Protein AF-A6DSD5-F1 (afdb_monomer)

Nearest PDB structures (foldseek):
  7qvb-assembly1_A  TM=4.140E-01  e=4.196E-05  Deinococcus radiodurans R1 = ATCC 13939 = DSM 20539
  7z8j-assembly1_m  TM=3.990E-01  e=4.040E+00  Homo sapiens
  7z8t-assembly1_D  TM=1.643E-01  e=3.383E+00  Homo sapiens

Organism: NCBI:txid313628

InterPro domains:
  IPR017880 KilA, N-terminal [PS51301] (7-113)
  IPR018004 KilA/APSES-type HTH, DNA-binding [PF04383] (11-107)
  IPR018004 KilA/APSES-type HTH, DNA-binding [SM01252] (16-116)

Solvent-accessible surface area (backbone atoms only — not comparable to full-atom values): 12024 Å² total; per-residue (Å²): 125,78,46,96,56,66,46,72,46,80,39,79,54,97,92,38,80,41,67,31,47,26,39,36,78,58,24,32,27,51,51,45,61,33,70,79,36,92,94,52,49,70,74,62,53,65,66,38,67,68,51,47,52,52,50,50,56,51,42,55,52,42,54,71,69,78,46,86,78,69,64,50,66,46,76,40,85,62,95,70,87,49,38,42,27,19,32,55,72,58,39,50,50,53,29,41,74,73,34,62,69,57,25,52,50,54,52,50,58,50,49,54,52,51,52,52,51,50,49,32,54,50,27,51,51,48,26,54,50,22,52,50,51,31,48,52,35,46,54,75,75,30,98,78,73,52,77,63,60,59,52,50,53,54,43,50,55,35,30,68,76,69,70,46,77,62,90,68,53,77,80,75,50,53,48,68,55,28,44,50,50,22,52,51,29,47,51,50,24,52,41,46,73,73,66,51,50,71,69,58,47,52,52,54,55,52,51,52,55,54,55,64,75,76,111

Radius of gyration: 24.09 Å; Cα contacts (8 Å, |Δi|>4): 236; chains: 1; bounding box: 52×35×64 Å

Sequence (215 aa):
MKLKKTFELNIQHNEIHHQIRVDEKGRFCLTDMARYFPRKSLKQWLKNQSTKELLTITEDFLNGVDLPHLKVLSTKKGRHNSGTYAHEIIAMDFAMWLDPRFKLKVILSYTEGKDALKGWNIDRQLSARANKVQCEAIEEVKESPKPYHYSNEAKMINKIVFGYHEKNIRDQATSEQLEEVYKLMNFNACLMKQGLSYQKRKETLNDIVRADSCA

Mean predicted aligned error: 9.54 Å

pLDDT: mean 86.5, std 12.05, range [33.69, 97.69]

Secondary structure (DSSP, 8-state):
---SS-EEEEEEETTEEEEEEE-TTS-EEHHHHHTT-TT--HHHHTTSHHHHHHHHHHHHHHHHTT-TT--SEEEEPSSSS-EEEE-HHHHHHHHHHH-HHHHHHHHHHHHHHHHHHHHHHHHHHHHHHHHHHHHHHHHHH-SS--HHHHHHHHHHHHHHHHSS--TTGGGS--HHHHHHHHHHHHHHHHHHHTT--HHHHHHHHHHHHHHHTT-

Structure (mmCIF, N/CA/C/O backbone):
data_AF-A6DSD5-F1
#
_entry.id   AF-A6DSD5-F1
#
loop_
_atom_site.group_PDB
_atom_site.id
_atom_site.type_symbol
_atom_site.label_atom_id
_atom_site.label_alt_id
_atom_site.label_comp_id
_atom_site.label_asym_id
_atom_site.label_entity_id
_atom_site.label_seq_id
_atom_site.pdbx_PDB_ins_code
_atom_site.Cartn_x
_atom_site.Cartn_y
_atom_site.Cartn_z
_atom_site.occupancy
_atom_site.B_iso_or_equiv
_atom_site.auth_seq_id
_atom_site.auth_comp_id
_atom_site.auth_asym_id
_atom_site.auth_atom_id
_atom_site.pdbx_PDB_model_num
ATOM 1 N N . MET A 1 1 ? 6.616 10.587 -0.635 1.00 40.53 1 MET A N 1
ATOM 2 C CA . MET A 1 1 ? 5.877 9.442 -0.052 1.00 40.53 1 MET A CA 1
ATOM 3 C C . MET A 1 1 ? 6.855 8.285 0.136 1.00 40.53 1 MET A C 1
ATOM 5 O O . MET A 1 1 ? 7.431 7.862 -0.855 1.00 40.53 1 MET A O 1
ATOM 9 N N . LYS A 1 2 ? 7.126 7.836 1.371 1.00 33.69 2 LYS A N 1
ATOM 10 C CA . LYS A 1 2 ? 7.959 6.642 1.628 1.00 33.69 2 LYS A CA 1
ATOM 11 C C . LYS A 1 2 ? 7.032 5.433 1.747 1.00 33.69 2 LYS A C 1
ATOM 13 O O . LYS A 1 2 ? 6.140 5.437 2.590 1.00 33.69 2 LYS A O 1
ATOM 18 N N . LEU A 1 3 ? 7.208 4.441 0.886 1.00 46.19 3 LEU A N 1
ATOM 19 C CA . LEU A 1 3 ? 6.466 3.183 0.930 1.00 46.19 3 LEU A CA 1
ATOM 20 C C . LEU A 1 3 ? 7.041 2.329 2.068 1.00 46.19 3 LEU A C 1
ATOM 22 O O . LEU A 1 3 ? 8.256 2.205 2.188 1.00 46.19 3 LEU A O 1
ATOM 26 N N . LYS A 1 4 ? 6.186 1.745 2.918 1.00 39.50 4 LYS A N 1
ATOM 27 C CA . LYS A 1 4 ? 6.629 0.955 4.086 1.00 39.50 4 LYS A CA 1
ATOM 28 C C . LYS A 1 4 ? 7.323 -0.366 3.710 1.00 39.50 4 LYS A C 1
ATOM 30 O O . LYS A 1 4 ? 7.994 -0.940 4.562 1.00 39.50 4 LYS A O 1
ATOM 35 N N . LYS A 1 5 ? 7.157 -0.852 2.473 1.00 53.06 5 LYS A N 1
ATOM 36 C CA . LYS A 1 5 ? 7.806 -2.054 1.923 1.00 53.06 5 LYS A CA 1
ATOM 37 C C . LYS A 1 5 ? 8.015 -1.916 0.413 1.00 53.06 5 LYS A C 1
ATOM 39 O O . LYS A 1 5 ? 7.270 -1.198 -0.252 1.00 53.06 5 LYS A O 1
ATOM 44 N N . THR A 1 6 ? 9.008 -2.636 -0.110 1.00 58.84 6 THR A N 1
ATOM 45 C CA . THR A 1 6 ? 9.102 -2.952 -1.543 1.00 58.84 6 THR A CA 1
ATOM 46 C C . THR A 1 6 ? 7.838 -3.703 -1.955 1.00 58.84 6 THR A C 1
ATOM 48 O O . THR A 1 6 ? 7.442 -4.631 -1.249 1.00 58.84 6 THR A O 1
ATOM 51 N N . PHE A 1 7 ? 7.218 -3.324 -3.069 1.00 66.88 7 PHE A N 1
ATOM 52 C CA . PHE A 1 7 ? 6.062 -4.034 -3.617 1.00 66.88 7 PHE A CA 1
ATOM 53 C C . PHE A 1 7 ? 6.326 -4.466 -5.059 1.00 66.88 7 PHE A C 1
ATOM 55 O O . PHE A 1 7 ? 7.207 -3.924 -5.729 1.00 66.88 7 PHE A O 1
ATOM 62 N N . GLU A 1 8 ? 5.593 -5.474 -5.518 1.00 74.25 8 GLU A N 1
ATOM 63 C CA . GLU A 1 8 ? 5.710 -6.014 -6.870 1.00 74.25 8 GLU A CA 1
ATOM 64 C C . GLU A 1 8 ? 4.515 -5.567 -7.704 1.00 74.25 8 GLU A C 1
ATOM 66 O O . GLU A 1 8 ? 3.363 -5.744 -7.312 1.00 74.25 8 GLU A O 1
ATOM 71 N N . LEU A 1 9 ? 4.795 -4.969 -8.859 1.00 73.25 9 LEU A N 1
ATOM 72 C CA . LEU A 1 9 ? 3.790 -4.726 -9.882 1.00 73.25 9 LEU A CA 1
ATOM 73 C C . LEU A 1 9 ? 3.628 -5.998 -10.702 1.00 73.25 9 LEU A C 1
ATOM 75 O O . LEU A 1 9 ? 4.588 -6.434 -11.338 1.00 73.25 9 LEU A O 1
ATOM 79 N N . ASN A 1 10 ? 2.417 -6.551 -10.693 1.00 75.62 10 ASN A N 1
ATOM 80 C CA . ASN A 1 10 ? 2.019 -7.663 -11.547 1.00 75.62 10 ASN A CA 1
ATOM 81 C C . ASN A 1 10 ? 1.392 -7.101 -12.821 1.00 75.62 10 ASN A C 1
ATOM 83 O O . ASN A 1 10 ? 0.296 -6.548 -12.787 1.00 75.62 10 ASN A O 1
ATOM 87 N N . ILE A 1 11 ? 2.093 -7.223 -13.942 1.00 78.06 11 ILE A N 1
ATOM 88 C CA . ILE A 1 11 ? 1.652 -6.687 -15.230 1.00 78.06 11 ILE A CA 1
ATOM 89 C C . ILE A 1 11 ? 1.455 -7.834 -16.204 1.00 78.06 11 ILE A C 1
ATOM 91 O O . ILE A 1 11 ? 2.376 -8.604 -16.443 1.00 78.06 11 ILE A O 1
ATOM 95 N N . GLN A 1 12 ? 0.278 -7.917 -16.811 1.00 72.31 12 GLN A N 1
ATOM 96 C CA . GLN A 1 12 ? 0.032 -8.841 -17.912 1.00 72.31 12 GLN A CA 1
ATOM 97 C C . GLN A 1 12 ? 0.313 -8.139 -19.246 1.00 72.31 12 GLN A C 1
ATOM 99 O O . GLN A 1 12 ? -0.330 -7.137 -19.581 1.00 72.31 12 GLN A O 1
ATOM 104 N N . HIS A 1 13 ? 1.268 -8.656 -20.015 1.00 73.81 13 HIS A N 1
ATOM 105 C CA . HIS A 1 13 ? 1.584 -8.166 -21.357 1.00 73.81 13 HIS A CA 1
ATOM 106 C C . HIS A 1 13 ? 1.951 -9.342 -22.268 1.00 73.81 13 HIS A C 1
ATOM 108 O O . HIS A 1 13 ? 2.778 -10.176 -21.919 1.00 73.81 13 HIS A O 1
ATOM 114 N N . ASN A 1 14 ? 1.288 -9.426 -23.428 1.00 74.44 14 ASN A N 1
ATOM 115 C CA . ASN A 1 14 ? 1.377 -10.559 -24.360 1.00 74.44 14 ASN A CA 1
ATOM 116 C C . ASN A 1 14 ? 1.228 -11.926 -23.660 1.00 74.44 14 ASN A C 1
ATOM 118 O O . ASN A 1 14 ? 2.029 -12.821 -23.893 1.00 74.44 14 ASN A O 1
ATOM 122 N N . GLU A 1 15 ? 0.243 -12.048 -22.759 1.00 72.75 15 GLU A N 1
ATOM 123 C CA . GLU A 1 15 ? -0.033 -13.264 -21.963 1.00 72.75 15 GLU A CA 1
ATOM 124 C C . GLU A 1 15 ? 1.073 -13.666 -20.968 1.00 72.75 15 GLU A C 1
ATOM 126 O O . GLU A 1 15 ? 0.964 -14.681 -20.285 1.00 72.75 15 GLU A O 1
ATOM 131 N N . ILE A 1 16 ? 2.105 -12.835 -20.809 1.00 74.06 16 ILE A N 1
ATOM 132 C CA . ILE A 1 16 ? 3.180 -13.035 -19.840 1.00 74.06 16 ILE A CA 1
ATOM 133 C C . ILE A 1 16 ? 2.915 -12.165 -18.612 1.00 74.06 16 ILE A C 1
ATOM 135 O O . ILE A 1 16 ? 2.618 -10.972 -18.719 1.00 74.06 16 ILE A O 1
ATOM 139 N N . HIS A 1 17 ? 3.056 -12.765 -17.430 1.00 75.12 17 HIS A N 1
ATOM 140 C CA . HIS A 1 17 ? 3.056 -12.042 -16.164 1.00 75.12 17 HIS A CA 1
ATOM 141 C C . HIS A 1 17 ? 4.453 -11.488 -15.874 1.00 75.12 17 HIS A C 1
ATOM 143 O O . HIS A 1 17 ? 5.431 -12.224 -15.713 1.00 75.12 17 HIS A O 1
ATOM 149 N N . HIS A 1 18 ? 4.539 -10.169 -15.788 1.00 78.94 18 HIS A N 1
ATOM 150 C CA . HIS A 1 18 ? 5.730 -9.437 -15.406 1.00 78.94 18 HIS A CA 1
ATOM 151 C C . HIS A 1 18 ? 5.640 -9.038 -13.940 1.00 78.94 18 HIS A C 1
ATOM 153 O O . HIS A 1 18 ? 4.655 -8.430 -13.531 1.00 78.94 18 HIS A O 1
ATOM 159 N N . GLN A 1 19 ? 6.683 -9.343 -13.174 1.00 85.44 19 GLN A N 1
ATOM 160 C CA . GLN A 1 19 ? 6.854 -8.896 -11.797 1.00 85.44 19 GLN A CA 1
ATOM 161 C C . GLN A 1 19 ? 7.948 -7.839 -11.766 1.00 85.44 19 GLN A C 1
ATOM 163 O O . GLN A 1 19 ? 9.110 -8.126 -12.062 1.00 85.44 19 GLN A O 1
ATOM 168 N N . ILE A 1 20 ? 7.577 -6.605 -11.430 1.00 89.94 20 ILE A N 1
ATOM 169 C CA . ILE A 1 20 ? 8.510 -5.476 -11.365 1.00 89.94 20 ILE A CA 1
ATOM 170 C C . ILE A 1 20 ? 8.559 -4.960 -9.938 1.00 89.94 20 ILE A C 1
ATOM 172 O O . ILE A 1 20 ? 7.561 -4.469 -9.411 1.00 89.94 20 ILE A O 1
ATOM 176 N N . ARG A 1 21 ? 9.736 -5.015 -9.314 1.00 90.50 21 ARG A N 1
ATOM 177 C CA . ARG A 1 21 ? 9.909 -4.499 -7.954 1.00 90.50 21 ARG A CA 1
ATOM 178 C C . ARG A 1 21 ? 9.934 -2.973 -7.949 1.00 90.50 21 ARG A C 1
ATOM 180 O O . ARG A 1 21 ? 10.696 -2.358 -8.698 1.00 90.50 21 ARG A O 1
ATOM 187 N N . VAL A 1 22 ? 9.184 -2.374 -7.031 1.00 86.56 22 VAL A N 1
ATOM 188 C CA . VAL A 1 22 ? 9.232 -0.949 -6.690 1.00 86.56 22 VAL A CA 1
ATOM 189 C C . VAL A 1 22 ? 9.726 -0.816 -5.257 1.00 86.56 22 VAL A C 1
ATOM 191 O O . VAL A 1 22 ? 9.161 -1.418 -4.348 1.00 86.56 22 VAL A O 1
ATOM 194 N N . ASP A 1 23 ? 10.808 -0.069 -5.043 1.00 85.62 23 ASP A N 1
ATOM 195 C CA . ASP A 1 23 ? 11.400 0.076 -3.714 1.00 85.62 23 ASP A CA 1
ATOM 196 C C . ASP A 1 23 ? 10.654 1.075 -2.818 1.00 85.62 23 ASP A C 1
ATOM 198 O O . ASP A 1 23 ? 9.762 1.799 -3.248 1.00 85.62 23 ASP A O 1
ATOM 202 N N . GLU A 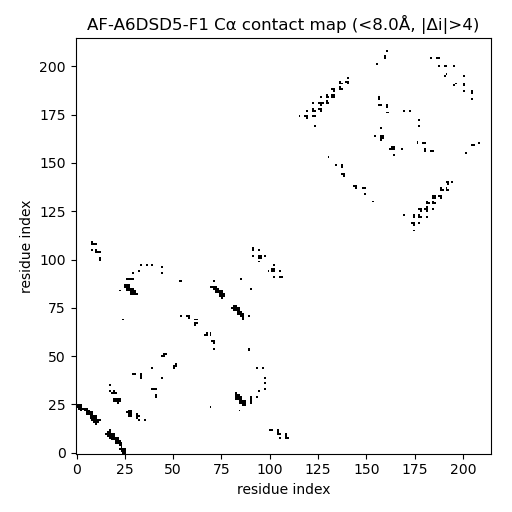1 24 ? 11.058 1.143 -1.551 1.00 77.25 24 GLU A N 1
ATOM 203 C CA . GLU A 1 24 ? 10.491 2.039 -0.533 1.00 77.25 24 GLU A CA 1
ATOM 204 C C . GLU A 1 24 ? 10.497 3.540 -0.904 1.00 77.25 24 GLU A C 1
ATOM 206 O O . GLU A 1 24 ? 9.748 4.335 -0.331 1.00 77.25 24 GLU A O 1
ATOM 211 N N . LYS A 1 25 ? 11.326 3.952 -1.874 1.00 78.25 25 LYS A N 1
ATOM 212 C CA . LYS A 1 25 ? 11.384 5.328 -2.392 1.00 78.25 25 LYS A CA 1
ATOM 213 C C . LYS A 1 25 ? 10.526 5.523 -3.648 1.00 78.25 25 LYS A C 1
ATOM 215 O O . LYS A 1 25 ? 10.578 6.593 -4.244 1.00 78.25 25 LYS A O 1
ATOM 220 N N . GLY A 1 26 ? 9.763 4.510 -4.058 1.00 78.81 26 GLY A N 1
ATOM 221 C CA . GLY A 1 26 ? 8.942 4.532 -5.266 1.00 78.81 26 GLY A CA 1
ATOM 222 C C . GLY A 1 26 ? 9.733 4.301 -6.553 1.00 78.81 26 GLY A C 1
ATOM 223 O O . GLY A 1 26 ? 9.221 4.606 -7.626 1.00 78.81 26 GLY A O 1
ATOM 224 N N . ARG A 1 27 ? 10.973 3.794 -6.473 1.00 88.31 27 ARG A N 1
ATOM 225 C CA . ARG A 1 27 ? 11.820 3.564 -7.652 1.00 88.31 27 ARG A CA 1
ATOM 226 C C . ARG A 1 27 ? 11.605 2.171 -8.218 1.00 88.31 27 ARG A C 1
ATOM 228 O O . ARG A 1 27 ? 11.599 1.199 -7.468 1.00 88.31 27 ARG A O 1
ATOM 235 N N . PHE A 1 28 ? 11.517 2.065 -9.535 1.00 92.62 28 PHE A N 1
ATOM 236 C CA . PHE A 1 28 ? 11.240 0.818 -10.245 1.00 92.62 28 PHE A CA 1
ATOM 237 C C . PHE A 1 28 ? 12.529 0.089 -10.605 1.00 92.62 28 PHE A C 1
ATOM 239 O O . PHE A 1 28 ? 13.496 0.718 -11.032 1.00 92.62 28 PHE A O 1
ATOM 246 N N . CYS A 1 29 ? 12.543 -1.237 -10.490 1.00 94.12 29 CYS A N 1
ATOM 247 C CA . CYS A 1 29 ? 13.663 -2.063 -10.919 1.00 94.12 29 CYS A CA 1
ATOM 248 C C . CYS A 1 29 ? 13.688 -2.211 -12.449 1.00 94.12 29 CYS A C 1
ATOM 250 O O . CYS A 1 29 ? 12.952 -3.011 -13.030 1.00 94.12 29 CYS A O 1
ATOM 252 N N . LEU A 1 30 ? 14.593 -1.490 -13.111 1.00 95.88 30 LEU A N 1
ATOM 253 C CA . LEU A 1 30 ? 14.778 -1.565 -14.563 1.00 95.88 30 LEU A CA 1
ATOM 254 C C . LEU A 1 30 ? 15.309 -2.933 -15.011 1.00 95.88 30 LEU A C 1
ATOM 256 O O . LEU A 1 30 ? 15.064 -3.370 -16.131 1.00 95.88 30 LEU A O 1
ATOM 260 N N . THR A 1 31 ? 16.032 -3.633 -14.135 1.00 94.12 31 THR A N 1
ATOM 261 C CA . THR A 1 31 ? 16.516 -4.992 -14.408 1.00 94.12 31 THR A CA 1
ATOM 262 C C . THR A 1 31 ? 15.365 -5.991 -14.519 1.00 94.12 31 THR A C 1
ATOM 264 O O . THR A 1 31 ? 15.425 -6.885 -15.360 1.00 94.12 31 THR A O 1
ATOM 267 N N . ASP A 1 32 ? 14.314 -5.831 -13.711 1.00 93.50 32 ASP A N 1
ATOM 268 C CA . ASP A 1 32 ? 13.121 -6.673 -13.814 1.00 93.50 32 ASP A CA 1
ATOM 269 C C . ASP A 1 32 ? 12.350 -6.355 -15.097 1.00 93.50 32 ASP A C 1
ATOM 271 O O . ASP A 1 32 ? 12.000 -7.273 -15.829 1.00 93.50 32 ASP A O 1
ATOM 275 N N . MET A 1 33 ? 12.189 -5.068 -15.433 1.00 94.12 33 MET A N 1
ATOM 276 C CA . MET A 1 33 ? 11.581 -4.639 -16.701 1.00 94.12 33 MET A CA 1
ATOM 277 C C . MET A 1 33 ? 12.284 -5.259 -17.915 1.00 94.12 33 MET A C 1
ATOM 279 O O . MET A 1 33 ? 11.635 -5.835 -18.782 1.00 94.12 33 MET A O 1
ATOM 283 N N . ALA A 1 34 ? 13.617 -5.183 -17.967 1.00 94.00 34 ALA A N 1
ATOM 284 C CA . ALA A 1 34 ? 14.402 -5.654 -19.106 1.00 94.00 34 ALA A CA 1
ATOM 285 C C . ALA A 1 34 ? 14.388 -7.182 -19.285 1.00 94.00 34 ALA A C 1
ATOM 287 O O . ALA A 1 34 ? 14.576 -7.657 -20.404 1.00 94.00 34 ALA A O 1
ATOM 288 N N . ARG A 1 35 ? 14.160 -7.962 -18.213 1.00 90.56 35 ARG A N 1
ATOM 289 C CA . ARG A 1 35 ? 14.205 -9.441 -18.238 1.00 90.56 35 ARG A CA 1
ATOM 290 C C . ARG A 1 35 ? 13.266 -10.047 -19.281 1.00 90.56 35 ARG A C 1
ATOM 292 O O . ARG A 1 35 ? 13.521 -11.134 -19.783 1.00 90.56 35 ARG A O 1
ATOM 299 N N . TYR A 1 36 ? 12.206 -9.327 -19.613 1.00 87.25 36 TYR A N 1
ATOM 300 C CA . TYR A 1 36 ? 11.160 -9.781 -20.516 1.00 87.25 36 TYR A CA 1
ATOM 301 C C . TYR A 1 36 ? 11.379 -9.384 -21.980 1.00 87.25 36 TYR A C 1
ATOM 303 O O . TYR A 1 36 ? 10.606 -9.780 -22.847 1.00 87.25 36 TYR A O 1
ATOM 311 N N . PHE A 1 37 ? 12.444 -8.634 -22.273 1.00 92.62 37 PHE A N 1
ATOM 312 C CA . PHE A 1 37 ? 12.747 -8.128 -23.609 1.00 92.62 37 PHE A CA 1
ATOM 313 C C . PHE A 1 37 ? 14.151 -8.580 -24.040 1.00 92.62 37 PHE A C 1
ATOM 315 O O . PHE A 1 37 ? 15.102 -7.809 -23.946 1.00 92.62 37 PHE A O 1
ATOM 322 N N . PRO A 1 38 ? 14.326 -9.804 -24.571 1.00 88.38 38 PRO A N 1
ATOM 323 C CA . PRO A 1 38 ? 15.647 -10.423 -24.758 1.00 88.38 38 PRO A CA 1
ATOM 324 C C . PRO A 1 38 ? 16.584 -9.668 -25.717 1.00 88.38 38 PRO A C 1
ATOM 326 O O . PRO A 1 38 ? 17.798 -9.840 -25.665 1.00 88.38 38 PRO A O 1
ATOM 329 N N . ARG A 1 39 ? 16.038 -8.820 -26.598 1.00 92.44 39 ARG A N 1
ATOM 330 C CA . ARG A 1 39 ? 16.808 -8.012 -27.563 1.00 92.44 39 ARG A CA 1
ATOM 331 C C . ARG A 1 39 ? 17.138 -6.604 -27.062 1.00 92.44 39 ARG A C 1
ATOM 333 O O . ARG A 1 39 ? 17.822 -5.856 -27.761 1.00 92.44 39 ARG A O 1
ATOM 340 N N . LYS A 1 40 ? 16.628 -6.227 -25.889 1.00 93.56 40 LYS A N 1
ATOM 341 C CA . LYS A 1 40 ? 16.722 -4.881 -25.327 1.00 93.56 40 LYS A CA 1
ATOM 342 C C . LYS A 1 40 ? 17.322 -4.951 -23.928 1.00 93.56 40 LYS A C 1
ATOM 344 O O . LYS A 1 40 ? 16.907 -5.729 -23.082 1.00 93.56 40 LYS A O 1
ATOM 349 N N . SER A 1 41 ? 18.314 -4.116 -23.667 1.00 93.69 41 SER A N 1
ATOM 350 C CA . SER A 1 41 ? 19.018 -4.081 -22.388 1.00 93.69 41 SER A CA 1
ATOM 351 C C . SER A 1 41 ? 19.170 -2.657 -21.885 1.00 93.69 41 SER A C 1
ATOM 353 O O . SER A 1 41 ? 19.271 -1.707 -22.664 1.00 93.69 41 SER A O 1
ATOM 355 N N . LEU A 1 42 ? 19.283 -2.522 -20.564 1.00 93.75 42 LEU A N 1
ATOM 356 C CA . LEU A 1 42 ? 19.545 -1.239 -19.917 1.00 93.75 42 LEU A CA 1
ATOM 357 C C . LEU A 1 42 ? 20.803 -0.558 -20.484 1.00 93.75 42 LEU A C 1
ATOM 359 O O . LEU A 1 42 ? 20.815 0.647 -20.712 1.00 93.75 42 LEU A O 1
ATOM 363 N N . LYS A 1 43 ? 21.850 -1.340 -20.780 1.00 94.25 43 LYS A N 1
ATOM 364 C CA . LYS A 1 43 ? 23.102 -0.835 -21.360 1.00 94.25 43 LYS A CA 1
ATOM 365 C C . LYS A 1 43 ? 22.903 -0.230 -22.751 1.00 94.25 43 LYS A C 1
ATOM 367 O O . LYS A 1 43 ? 23.605 0.716 -23.085 1.00 94.25 43 LYS A O 1
ATOM 372 N N . GLN A 1 44 ? 22.009 -0.782 -23.573 1.00 96.25 44 GLN A N 1
ATOM 373 C CA . GLN A 1 44 ? 21.704 -0.218 -24.893 1.00 96.25 44 GLN A CA 1
ATOM 374 C C . GLN A 1 44 ? 20.943 1.098 -24.756 1.00 96.25 44 GLN A C 1
ATOM 376 O O . GLN A 1 44 ? 21.338 2.079 -25.372 1.00 96.25 44 GLN A O 1
ATOM 381 N N . TRP A 1 45 ? 19.917 1.138 -23.907 1.00 97.06 45 TRP A N 1
ATOM 382 C CA . TRP A 1 45 ? 19.122 2.347 -23.691 1.00 97.06 45 TRP A CA 1
ATOM 383 C C . TRP A 1 45 ? 19.949 3.509 -23.124 1.00 97.06 45 TRP A C 1
ATOM 385 O O . TRP A 1 45 ? 19.891 4.610 -23.656 1.00 97.06 45 TRP A O 1
ATOM 395 N N . LEU A 1 46 ? 20.831 3.256 -22.149 1.00 95.44 46 LEU A N 1
ATOM 396 C CA . LEU A 1 46 ? 21.723 4.282 -21.579 1.00 95.44 46 LEU A CA 1
ATOM 397 C C . LEU A 1 46 ? 22.730 4.881 -22.583 1.00 95.44 46 LEU A C 1
ATOM 399 O O . LEU A 1 46 ? 23.369 5.891 -22.285 1.00 95.44 46 LEU A O 1
ATOM 403 N N . LYS A 1 47 ? 22.917 4.274 -23.764 1.00 96.31 47 LYS A N 1
ATOM 404 C CA . LYS A 1 47 ? 23.756 4.858 -24.823 1.00 96.31 47 LYS A CA 1
ATOM 405 C C . LYS A 1 47 ? 23.041 5.967 -25.591 1.00 96.31 47 LYS A C 1
ATOM 407 O O . LYS A 1 47 ? 23.737 6.805 -26.163 1.00 96.31 47 LYS A O 1
ATOM 412 N N . ASN A 1 48 ? 21.707 5.975 -25.603 1.00 96.44 48 ASN A N 1
ATOM 413 C CA . ASN A 1 48 ? 20.915 6.956 -26.335 1.00 96.44 48 ASN A CA 1
ATOM 414 C C . ASN A 1 48 ? 21.170 8.362 -25.783 1.00 96.44 48 ASN A C 1
ATOM 416 O O . ASN A 1 48 ? 21.184 8.567 -24.569 1.00 96.44 48 ASN A O 1
ATOM 420 N N . GLN A 1 49 ? 21.344 9.331 -26.679 1.00 95.88 49 GLN A N 1
ATOM 421 C CA . GLN A 1 49 ? 21.604 10.716 -26.296 1.00 95.88 49 GLN A CA 1
ATOM 422 C C . GLN A 1 49 ? 20.420 11.325 -25.529 1.00 95.88 49 GLN A C 1
ATOM 424 O O . GLN A 1 49 ? 20.613 11.863 -24.443 1.00 95.88 49 GLN A O 1
ATOM 429 N N . SER A 1 50 ? 19.197 11.114 -26.021 1.00 94.38 50 SER A N 1
ATOM 430 C CA . SER A 1 50 ? 17.966 11.564 -25.360 1.00 94.38 50 SER A CA 1
ATOM 431 C C . SER A 1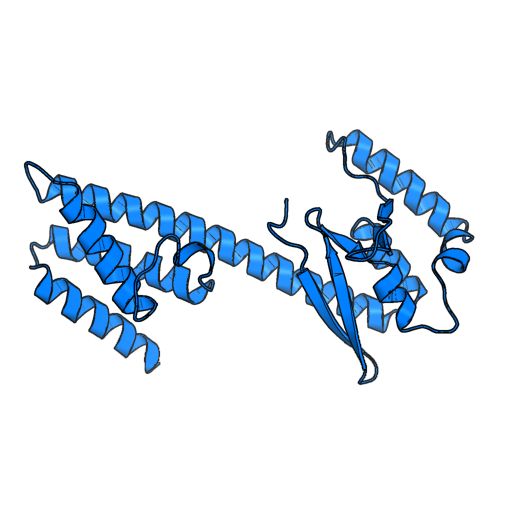 50 ? 17.808 11.006 -23.943 1.00 94.38 50 SER A C 1
ATOM 433 O O . SER A 1 50 ? 17.373 11.712 -23.040 1.00 94.38 50 SER A O 1
ATOM 435 N N . THR A 1 51 ? 18.207 9.752 -23.714 1.00 95.12 51 THR A N 1
ATOM 436 C CA . THR A 1 51 ? 18.181 9.142 -22.379 1.00 95.12 51 THR A CA 1
ATOM 437 C C . THR A 1 51 ? 19.155 9.832 -21.429 1.00 95.12 51 THR A C 1
ATOM 439 O O . THR A 1 51 ? 18.808 10.074 -20.277 1.00 95.12 51 THR A O 1
ATOM 442 N N . LYS A 1 52 ? 20.365 10.172 -21.888 1.00 94.56 52 LYS A N 1
ATOM 443 C CA . LYS A 1 52 ? 21.345 10.896 -21.062 1.00 94.56 52 LYS A CA 1
ATOM 444 C C . LYS A 1 52 ? 20.840 12.289 -20.699 1.00 94.56 52 LYS A C 1
ATOM 446 O O . LYS A 1 52 ? 20.910 12.662 -19.536 1.00 94.56 52 LYS A O 1
ATOM 451 N N . GLU A 1 53 ? 20.285 13.007 -21.671 1.00 94.81 53 GLU A N 1
ATOM 452 C CA . GLU A 1 53 ? 19.690 14.330 -21.458 1.00 94.81 53 GLU A CA 1
ATOM 453 C C . GLU A 1 53 ? 18.533 14.268 -20.460 1.00 94.81 53 GLU A C 1
ATOM 455 O O . GLU A 1 53 ? 18.501 15.041 -19.505 1.00 94.81 53 GLU A O 1
ATOM 460 N N . LEU A 1 54 ? 17.629 13.295 -20.614 1.00 93.50 54 LEU A N 1
ATOM 461 C CA . LEU A 1 54 ? 16.519 13.097 -19.686 1.00 93.50 54 LEU A CA 1
ATOM 462 C C . LEU A 1 54 ? 17.007 12.814 -18.259 1.00 93.50 54 LEU A C 1
ATOM 464 O O . LEU A 1 54 ? 16.434 13.346 -17.307 1.00 93.50 54 LEU A O 1
ATOM 468 N N . LEU A 1 55 ? 18.051 11.994 -18.095 1.00 92.62 55 LEU A N 1
ATOM 469 C CA . LEU A 1 55 ? 18.651 11.722 -16.787 1.00 92.62 55 LEU A CA 1
ATOM 470 C C . LEU A 1 55 ? 19.184 13.007 -16.148 1.00 92.62 55 LEU A C 1
ATOM 472 O O . LEU A 1 55 ? 18.823 13.283 -15.008 1.00 92.62 55 LEU A O 1
ATOM 476 N N . THR A 1 56 ? 19.962 13.804 -16.887 1.00 91.50 56 THR A N 1
ATOM 477 C CA . THR A 1 56 ? 20.516 15.079 -16.404 1.00 91.50 56 THR A CA 1
ATOM 478 C C . THR A 1 56 ? 19.416 16.058 -16.009 1.00 91.50 56 THR A C 1
ATOM 480 O O . THR A 1 56 ? 19.387 16.506 -14.869 1.00 91.50 56 THR A O 1
ATOM 483 N N . ILE A 1 57 ? 18.446 16.307 -16.896 1.00 90.56 57 ILE A N 1
ATOM 484 C CA . ILE A 1 57 ? 17.337 17.238 -16.630 1.00 90.56 57 ILE A CA 1
ATOM 485 C C . ILE A 1 57 ? 16.536 16.796 -15.399 1.00 90.56 57 ILE A C 1
ATOM 487 O O . ILE A 1 57 ? 16.143 17.620 -14.575 1.00 90.56 57 ILE A O 1
ATOM 491 N N . THR A 1 58 ? 16.298 15.490 -15.252 1.00 88.25 58 THR A N 1
ATOM 492 C CA . THR A 1 58 ? 15.560 14.961 -14.097 1.00 88.25 58 THR A CA 1
ATOM 493 C C . THR A 1 58 ? 16.372 15.087 -12.808 1.00 88.25 58 THR A C 1
ATOM 495 O O . THR A 1 58 ? 15.799 15.404 -11.768 1.00 88.25 58 THR A O 1
ATOM 498 N N . GLU A 1 59 ? 17.685 14.838 -12.847 1.00 87.12 59 GLU A N 1
ATOM 499 C CA . GLU A 1 59 ? 18.567 15.006 -11.684 1.00 87.12 59 GLU A CA 1
ATOM 500 C C . GLU A 1 59 ? 18.613 16.468 -11.237 1.00 87.12 59 GLU A C 1
ATOM 502 O O . GLU A 1 59 ? 18.376 16.744 -10.060 1.00 87.12 59 GLU A O 1
ATOM 507 N N . ASP A 1 60 ? 18.827 17.396 -12.169 1.00 85.38 60 ASP A N 1
ATOM 508 C CA . ASP A 1 60 ? 18.870 18.835 -11.896 1.00 85.38 60 ASP A CA 1
ATOM 509 C C . ASP A 1 60 ? 17.547 19.331 -11.309 1.00 85.38 60 ASP A C 1
ATOM 511 O O . ASP A 1 60 ? 17.533 20.015 -10.283 1.00 85.38 60 ASP A O 1
ATOM 515 N N . PHE A 1 61 ? 16.424 18.916 -11.905 1.00 85.00 61 PHE A N 1
ATOM 516 C CA . PHE A 1 61 ? 15.100 19.258 -11.400 1.00 85.00 61 PHE A CA 1
ATOM 517 C C . PHE A 1 61 ? 14.896 18.752 -9.969 1.00 85.00 61 PHE A C 1
ATOM 519 O O . PHE A 1 61 ? 14.536 19.537 -9.098 1.00 85.00 61 PHE A O 1
ATOM 526 N N . LEU A 1 62 ? 15.156 17.467 -9.694 1.00 78.12 62 LEU A N 1
ATOM 527 C CA . LEU A 1 62 ? 14.945 16.882 -8.362 1.00 78.12 62 LEU A CA 1
ATOM 528 C C . LEU A 1 62 ? 15.842 17.503 -7.283 1.00 78.12 62 LEU A C 1
ATOM 530 O O . LEU A 1 62 ? 15.409 17.623 -6.135 1.00 78.12 62 LEU A O 1
ATOM 534 N N . ASN A 1 63 ? 17.059 17.914 -7.643 1.00 75.56 63 ASN A N 1
ATOM 535 C CA . ASN A 1 63 ? 17.959 18.625 -6.737 1.00 75.56 63 ASN A CA 1
ATOM 536 C C . ASN A 1 63 ? 17.459 20.046 -6.420 1.00 75.56 63 ASN A C 1
ATOM 538 O O . ASN A 1 63 ? 17.658 20.515 -5.303 1.00 75.56 63 ASN A O 1
ATOM 542 N N . GLY A 1 64 ? 16.782 20.712 -7.362 1.00 71.25 64 GLY A N 1
ATOM 543 C CA . GLY A 1 64 ? 16.259 22.073 -7.195 1.00 71.25 64 GLY A CA 1
ATOM 544 C C . GLY A 1 64 ? 14.997 22.200 -6.330 1.00 71.25 64 GLY A C 1
ATOM 545 O O . GLY A 1 64 ? 14.699 23.293 -5.860 1.00 71.25 64 GLY A O 1
ATOM 546 N N . VAL A 1 65 ? 14.257 21.109 -6.091 1.00 66.81 65 VAL A N 1
ATOM 547 C CA . VAL A 1 65 ? 12.992 21.118 -5.314 1.00 66.81 65 VAL A CA 1
ATOM 548 C C . VAL A 1 65 ? 13.165 20.778 -3.826 1.00 66.81 65 VAL A C 1
ATOM 550 O O . VAL A 1 65 ? 12.200 20.386 -3.171 1.00 66.81 65 VAL A O 1
ATOM 553 N N . ASP A 1 66 ? 14.382 20.878 -3.284 1.00 57.78 66 ASP A N 1
ATOM 554 C CA . ASP A 1 66 ? 14.690 20.508 -1.892 1.00 57.78 66 ASP A CA 1
ATOM 555 C C . ASP A 1 66 ? 14.221 19.077 -1.535 1.00 57.78 66 ASP A C 1
ATOM 557 O O . ASP A 1 66 ? 13.820 18.749 -0.414 1.00 57.78 66 ASP A O 1
ATOM 561 N N . LEU A 1 67 ? 14.362 18.157 -2.499 1.00 56.94 67 LEU A N 1
ATOM 562 C CA . LEU A 1 67 ? 14.277 16.708 -2.294 1.00 56.94 67 LEU A CA 1
ATOM 563 C C . LEU A 1 67 ? 15.684 16.061 -2.349 1.00 56.94 67 LEU A C 1
ATOM 565 O O . LEU A 1 67 ? 15.889 15.126 -3.133 1.00 56.94 67 LEU A O 1
ATOM 569 N N . PRO A 1 68 ? 16.665 16.485 -1.514 1.00 50.91 68 PRO A N 1
ATOM 570 C CA . PRO A 1 68 ? 18.116 16.327 -1.733 1.00 50.91 68 PRO A CA 1
ATOM 571 C C . PRO A 1 68 ? 18.690 14.895 -1.677 1.00 50.91 68 PRO A C 1
ATOM 573 O O . PRO A 1 68 ? 19.899 14.694 -1.571 1.00 50.91 68 PRO A O 1
ATOM 576 N N . HIS A 1 69 ? 17.870 13.848 -1.756 1.00 53.25 69 HIS A N 1
ATOM 577 C CA . HIS A 1 69 ? 18.315 12.457 -1.601 1.00 53.25 69 HIS A CA 1
ATOM 578 C C . HIS A 1 69 ? 17.705 11.481 -2.614 1.00 53.25 69 HIS A C 1
ATOM 580 O O . HIS A 1 69 ? 17.861 10.254 -2.470 1.00 53.25 69 HIS A O 1
ATOM 586 N N . LEU A 1 70 ? 17.001 11.988 -3.629 1.00 61.16 70 LEU A N 1
ATOM 587 C CA . LEU A 1 70 ? 16.367 11.160 -4.647 1.00 61.16 70 LEU A CA 1
ATOM 588 C C . LEU A 1 70 ? 17.267 11.028 -5.879 1.00 61.16 70 LEU A C 1
ATOM 590 O O . LEU A 1 70 ? 17.070 11.681 -6.893 1.00 61.16 70 LEU A O 1
ATOM 594 N N . LYS A 1 71 ? 18.258 10.132 -5.794 1.00 77.00 71 LYS A N 1
ATOM 595 C CA . LYS A 1 71 ? 19.042 9.741 -6.974 1.00 77.00 71 LYS A CA 1
ATOM 596 C C . LYS A 1 71 ? 18.125 9.154 -8.044 1.00 77.00 71 LYS A C 1
ATOM 598 O O . LYS A 1 71 ? 17.369 8.217 -7.754 1.00 77.00 71 LYS A O 1
ATOM 603 N N . VAL A 1 72 ? 18.266 9.665 -9.262 1.00 87.81 72 VAL A N 1
ATOM 604 C CA . VAL A 1 72 ? 17.468 9.277 -10.426 1.00 87.81 72 VAL A CA 1
ATOM 605 C C . VAL A 1 72 ? 17.715 7.825 -10.823 1.00 87.81 72 VAL A C 1
ATOM 607 O O . VAL A 1 72 ? 16.760 7.108 -11.120 1.00 87.81 72 VAL A O 1
ATOM 610 N N . LEU A 1 73 ? 18.963 7.362 -10.722 1.00 91.88 73 LEU A N 1
ATOM 611 C CA . LEU A 1 73 ? 19.340 5.953 -10.811 1.00 91.88 73 LEU A CA 1
ATOM 612 C C . LEU A 1 73 ? 20.039 5.484 -9.534 1.00 91.88 73 LEU A C 1
ATOM 614 O O . LEU A 1 73 ? 20.800 6.204 -8.887 1.00 91.88 73 LEU A O 1
ATOM 618 N N . SER A 1 74 ? 19.802 4.233 -9.155 1.00 91.06 74 SER A N 1
ATOM 619 C CA . SER A 1 74 ? 20.412 3.623 -7.980 1.00 91.06 74 SER A CA 1
ATOM 620 C C . SER A 1 74 ? 20.612 2.135 -8.194 1.00 91.06 74 SER A C 1
ATOM 622 O O . SER A 1 74 ? 19.661 1.362 -8.262 1.00 91.06 74 SER A O 1
ATOM 624 N N . THR A 1 75 ? 21.871 1.721 -8.262 1.00 91.88 75 THR A N 1
ATOM 625 C CA . THR A 1 75 ? 22.223 0.306 -8.359 1.00 91.88 75 THR A CA 1
ATOM 626 C C . THR A 1 75 ? 22.360 -0.291 -6.966 1.00 91.88 75 THR A C 1
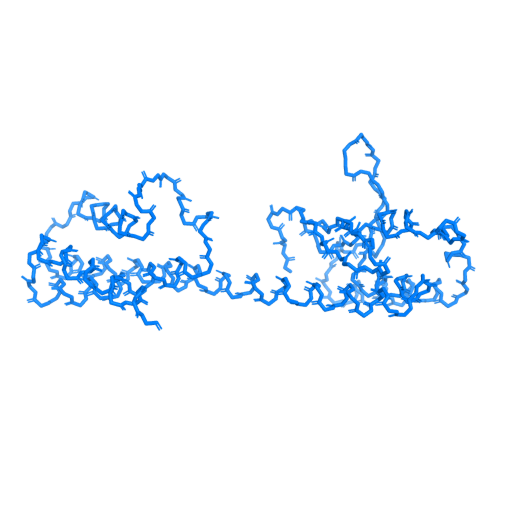ATOM 628 O O . THR A 1 75 ? 23.138 0.202 -6.148 1.00 91.88 75 THR A O 1
ATOM 631 N N . LYS A 1 76 ? 21.623 -1.371 -6.704 1.00 89.31 76 LYS A N 1
ATOM 632 C CA . LYS A 1 76 ? 21.749 -2.182 -5.490 1.00 89.31 76 LYS A CA 1
ATOM 633 C C . LYS A 1 76 ? 22.512 -3.463 -5.827 1.00 89.31 76 LYS A C 1
ATOM 635 O O . LYS A 1 76 ? 22.140 -4.183 -6.755 1.00 89.31 76 LYS A O 1
ATOM 640 N N . LYS A 1 77 ? 23.589 -3.735 -5.085 1.00 86.44 77 LYS A N 1
ATOM 641 C CA . LYS A 1 77 ? 24.380 -4.975 -5.171 1.00 86.44 77 LYS A CA 1
ATOM 642 C C . LYS A 1 77 ? 23.958 -5.917 -4.037 1.00 86.44 77 LYS A C 1
ATOM 644 O O . LYS A 1 77 ? 23.706 -5.443 -2.935 1.00 86.44 77 LYS A O 1
ATOM 649 N N . GLY A 1 78 ? 23.886 -7.225 -4.294 1.00 78.50 78 GLY A N 1
ATOM 650 C CA . GLY A 1 78 ? 23.540 -8.229 -3.279 1.00 78.50 78 GLY A CA 1
ATOM 651 C C . GLY A 1 78 ? 22.777 -9.436 -3.830 1.00 78.50 78 GLY A C 1
ATOM 652 O O . GLY A 1 78 ? 22.421 -9.477 -5.008 1.00 78.50 78 GLY A O 1
ATOM 653 N N . ARG A 1 79 ? 22.523 -10.424 -2.961 1.00 69.69 79 ARG A N 1
ATOM 654 C CA . ARG A 1 79 ? 21.772 -11.649 -3.300 1.00 69.69 79 ARG A CA 1
ATOM 655 C C . ARG A 1 79 ? 20.263 -11.404 -3.410 1.00 69.69 79 ARG A C 1
ATOM 657 O O . ARG A 1 79 ? 19.612 -11.986 -4.268 1.00 69.69 79 ARG A O 1
ATOM 664 N N . HIS A 1 80 ? 19.725 -10.519 -2.573 1.00 71.44 80 HIS A N 1
ATOM 665 C CA . HIS A 1 80 ? 18.308 -10.151 -2.547 1.00 71.44 80 HIS A CA 1
ATOM 666 C C . HIS A 1 80 ? 18.142 -8.690 -2.982 1.00 71.44 80 HIS A C 1
ATOM 668 O O . HIS A 1 80 ? 18.940 -7.840 -2.591 1.00 71.44 80 HIS A O 1
ATOM 674 N N . ASN A 1 81 ? 17.114 -8.386 -3.783 1.00 78.12 81 ASN A N 1
ATOM 675 C CA . ASN A 1 81 ? 16.794 -7.016 -4.225 1.00 78.12 81 ASN A CA 1
ATOM 676 C C . ASN A 1 81 ? 17.904 -6.289 -5.008 1.00 78.12 81 ASN A C 1
ATOM 678 O O . ASN A 1 81 ? 17.981 -5.059 -4.991 1.00 78.12 81 ASN A O 1
ATOM 682 N N . SER A 1 82 ? 18.755 -7.041 -5.714 1.00 89.31 82 SER A N 1
ATOM 683 C CA . SER A 1 82 ? 19.733 -6.473 -6.641 1.00 89.31 82 SER A CA 1
ATOM 684 C C . SER A 1 82 ? 19.101 -6.045 -7.963 1.00 89.31 82 SER A C 1
ATOM 686 O O . SER A 1 82 ? 18.091 -6.596 -8.414 1.00 89.31 82 SER A O 1
ATOM 688 N N . GLY A 1 83 ? 19.716 -5.033 -8.570 1.00 92.44 83 GLY A N 1
ATOM 689 C CA . GLY A 1 83 ? 19.280 -4.437 -9.827 1.00 92.44 83 GLY A CA 1
ATOM 690 C C . GLY A 1 83 ? 19.524 -2.933 -9.863 1.00 92.44 83 GLY A C 1
ATOM 691 O O . GLY A 1 83 ? 19.958 -2.323 -8.879 1.00 92.44 83 GLY A O 1
ATOM 692 N N . THR A 1 84 ? 19.237 -2.331 -11.011 1.00 94.94 84 THR A N 1
ATOM 693 C CA . THR A 1 84 ? 19.231 -0.874 -11.168 1.00 94.94 84 THR A CA 1
ATOM 694 C C . THR A 1 84 ? 17.814 -0.360 -10.984 1.00 94.94 84 THR A C 1
ATOM 696 O O . THR A 1 84 ? 16.905 -0.759 -11.707 1.00 94.94 84 THR A O 1
ATOM 699 N N . TYR A 1 85 ? 17.638 0.518 -10.004 1.00 93.44 85 TYR A N 1
ATOM 700 C CA . TYR A 1 85 ? 16.374 1.151 -9.666 1.00 93.44 85 TYR A CA 1
ATOM 701 C C . TYR A 1 85 ? 16.344 2.579 -10.193 1.00 93.44 85 TYR A C 1
ATOM 703 O O . TYR A 1 85 ? 17.341 3.291 -10.064 1.00 93.44 85 TYR A O 1
ATOM 711 N N . ALA A 1 86 ? 15.210 3.002 -10.739 1.00 94.00 86 ALA A N 1
ATOM 712 C CA . ALA A 1 86 ? 15.053 4.322 -11.332 1.00 94.00 86 ALA A CA 1
ATOM 713 C C . ALA A 1 86 ? 13.843 5.075 -10.792 1.00 94.00 86 ALA A C 1
ATOM 715 O O . ALA A 1 86 ? 12.828 4.468 -10.443 1.00 94.00 86 ALA A O 1
ATOM 716 N N . HIS A 1 87 ? 13.955 6.401 -10.756 1.00 90.75 87 HIS A N 1
ATOM 717 C CA . HIS A 1 87 ? 12.821 7.290 -10.526 1.00 90.75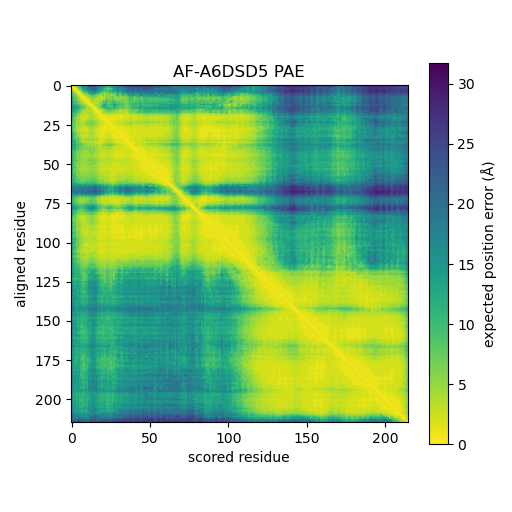 87 HIS A CA 1
ATOM 718 C C . HIS A 1 87 ? 11.677 7.001 -11.514 1.00 90.75 87 HIS A C 1
ATOM 720 O O . HIS A 1 87 ? 11.928 6.588 -12.644 1.00 90.75 87 HIS A O 1
ATOM 726 N N . GLU A 1 88 ? 10.434 7.248 -11.094 1.00 88.75 88 GLU A N 1
ATOM 727 C CA . GLU A 1 88 ? 9.212 6.971 -11.860 1.00 88.75 88 GLU A CA 1
ATOM 728 C C . GLU A 1 88 ? 9.298 7.459 -13.311 1.00 88.75 88 GLU A C 1
ATOM 730 O O . GLU A 1 88 ? 9.155 6.659 -14.227 1.00 88.75 88 GLU A O 1
ATOM 735 N N . ILE A 1 89 ? 9.632 8.735 -13.530 1.00 90.50 89 ILE A N 1
ATOM 736 C CA . ILE A 1 89 ? 9.736 9.333 -14.875 1.00 90.50 89 ILE A CA 1
ATOM 737 C C . ILE A 1 89 ? 10.716 8.554 -15.768 1.00 90.50 89 ILE A C 1
ATOM 739 O O . ILE A 1 89 ? 10.407 8.232 -16.913 1.00 90.50 89 ILE A O 1
ATOM 743 N N . ILE A 1 90 ? 11.874 8.189 -15.219 1.00 95.38 90 ILE A N 1
ATOM 744 C CA . ILE A 1 90 ? 12.925 7.454 -15.929 1.00 95.38 90 ILE A CA 1
ATOM 745 C C . ILE A 1 90 ? 12.511 6.011 -16.209 1.00 95.38 90 ILE A C 1
ATOM 747 O O . ILE A 1 90 ? 12.789 5.477 -17.280 1.00 95.38 90 ILE A O 1
ATOM 751 N N . ALA A 1 91 ? 11.808 5.379 -15.272 1.00 95.06 91 ALA A N 1
ATOM 752 C CA . ALA A 1 91 ? 11.250 4.051 -15.471 1.00 95.06 91 ALA A CA 1
ATOM 753 C C . ALA A 1 91 ? 10.178 4.039 -16.573 1.00 95.06 91 ALA A C 1
ATOM 755 O O . ALA A 1 91 ? 10.145 3.107 -17.374 1.00 95.06 91 ALA A O 1
ATOM 756 N N . MET A 1 92 ? 9.352 5.087 -16.663 1.00 94.94 92 MET A N 1
ATOM 757 C CA . MET A 1 92 ? 8.357 5.236 -17.729 1.00 94.94 92 MET A CA 1
ATOM 758 C C . MET A 1 92 ? 8.992 5.527 -19.094 1.00 94.94 92 MET A C 1
ATOM 760 O O . MET A 1 92 ? 8.443 5.108 -20.114 1.00 94.94 92 MET A O 1
ATOM 764 N N . ASP A 1 93 ? 10.126 6.228 -19.148 1.00 97.19 93 ASP A N 1
ATOM 765 C CA . ASP A 1 93 ? 10.900 6.371 -20.388 1.00 97.19 93 ASP A CA 1
ATOM 766 C C . ASP A 1 93 ? 11.502 5.031 -20.825 1.00 97.19 93 ASP A C 1
ATOM 768 O O . ASP A 1 93 ? 11.303 4.600 -21.962 1.00 97.19 93 ASP A O 1
ATOM 772 N N . PHE A 1 94 ? 12.133 4.303 -19.899 1.00 97.56 94 PHE A N 1
ATOM 773 C CA . PHE A 1 94 ? 12.676 2.979 -20.198 1.00 97.56 94 PHE A CA 1
ATOM 774 C C . PHE A 1 94 ? 11.587 2.012 -20.671 1.00 97.56 94 PHE A C 1
ATOM 776 O O . PHE A 1 94 ? 11.770 1.322 -21.672 1.00 97.56 94 PHE A O 1
ATOM 783 N N . ALA A 1 95 ? 10.427 2.004 -20.010 1.00 96.38 95 ALA A N 1
ATOM 784 C CA . ALA A 1 95 ? 9.282 1.210 -20.435 1.00 96.38 95 ALA A CA 1
ATOM 785 C C . ALA A 1 95 ? 8.798 1.601 -21.842 1.00 96.38 95 ALA A C 1
ATOM 787 O O . ALA A 1 95 ? 8.490 0.705 -22.622 1.00 96.38 95 ALA A O 1
ATOM 788 N N . MET A 1 96 ? 8.792 2.898 -22.199 1.00 96.94 96 MET A N 1
ATOM 789 C CA . MET A 1 96 ? 8.465 3.346 -23.566 1.00 96.94 96 MET A CA 1
ATOM 790 C C . MET A 1 96 ? 9.438 2.758 -24.583 1.00 96.94 96 MET A C 1
ATOM 792 O O . MET A 1 96 ? 9.033 2.239 -25.621 1.00 96.94 96 MET A O 1
ATOM 796 N N . TRP A 1 97 ? 10.732 2.849 -24.277 1.00 97.69 97 TRP A N 1
ATOM 797 C CA . TRP A 1 97 ? 11.782 2.348 -25.150 1.00 97.69 97 TRP A CA 1
ATOM 798 C C . TRP A 1 97 ? 11.719 0.825 -25.307 1.00 97.69 97 TRP A C 1
ATOM 800 O O . TRP A 1 97 ? 12.041 0.307 -26.379 1.00 97.69 97 TRP A O 1
ATOM 810 N N . LEU A 1 98 ? 11.284 0.098 -24.272 1.00 95.88 98 LEU A N 1
ATOM 811 C CA . LEU A 1 98 ? 11.033 -1.340 -24.336 1.00 95.88 98 LEU A CA 1
ATOM 812 C C . LEU A 1 98 ? 9.834 -1.665 -25.228 1.00 95.88 98 LEU A C 1
ATOM 814 O O . LEU A 1 98 ? 10.012 -2.380 -26.217 1.00 95.88 98 LEU A O 1
ATOM 818 N N . ASP A 1 99 ? 8.657 -1.132 -24.912 1.00 95.31 99 ASP A N 1
ATOM 819 C CA . ASP A 1 99 ? 7.436 -1.293 -25.700 1.00 95.31 99 ASP A CA 1
ATOM 820 C C . ASP A 1 99 ? 6.329 -0.314 -25.227 1.00 95.31 99 ASP A C 1
ATOM 822 O O . ASP A 1 99 ? 6.043 -0.235 -24.027 1.00 95.31 99 ASP A O 1
ATOM 826 N N . PRO A 1 100 ? 5.638 0.405 -26.134 1.00 94.62 100 PRO A N 1
ATOM 827 C CA . PRO A 1 100 ? 4.578 1.338 -25.748 1.00 94.62 100 PRO A CA 1
ATOM 828 C C . PRO A 1 100 ? 3.396 0.701 -25.000 1.00 94.62 100 PRO A C 1
ATOM 830 O O . PRO A 1 100 ? 2.846 1.322 -24.086 1.00 94.62 100 PRO A O 1
ATOM 833 N N . ARG A 1 101 ? 2.994 -0.536 -25.342 1.00 91.38 101 ARG A N 1
ATOM 834 C CA . ARG A 1 101 ? 1.898 -1.231 -24.638 1.00 91.38 101 ARG A CA 1
ATOM 835 C C . ARG A 1 101 ? 2.337 -1.622 -23.233 1.00 91.38 101 ARG A C 1
ATOM 837 O O . ARG A 1 101 ? 1.556 -1.482 -22.293 1.00 91.38 101 ARG A O 1
ATOM 844 N N . PHE A 1 102 ? 3.581 -2.068 -23.078 1.00 91.88 102 PHE A N 1
ATOM 845 C CA . PHE A 1 102 ? 4.182 -2.339 -21.776 1.00 91.88 102 PHE A CA 1
ATOM 846 C C . PHE A 1 102 ? 4.189 -1.086 -20.894 1.00 91.88 102 PHE A C 1
ATOM 848 O O . PHE A 1 102 ? 3.706 -1.146 -19.765 1.00 91.88 102 PHE A O 1
ATOM 855 N N . LYS A 1 103 ? 4.621 0.071 -21.416 1.00 94.06 103 LYS A N 1
ATOM 856 C CA . LYS A 1 103 ? 4.548 1.347 -20.681 1.00 94.06 103 LYS A CA 1
ATOM 857 C C . LYS A 1 103 ? 3.142 1.664 -20.192 1.00 94.06 103 LYS A C 1
ATOM 859 O O . LYS A 1 103 ? 2.982 2.004 -19.023 1.00 94.06 103 LYS A O 1
ATOM 864 N N . LEU A 1 104 ? 2.137 1.569 -21.064 1.00 91.25 104 LEU A N 1
ATOM 865 C CA . LEU A 1 104 ? 0.756 1.865 -20.681 1.00 91.25 104 LEU A CA 1
ATOM 866 C C . LEU A 1 104 ? 0.315 0.992 -19.500 1.00 91.25 104 LEU A C 1
ATOM 868 O O . LEU A 1 104 ? -0.242 1.505 -18.534 1.00 91.25 104 LEU A O 1
ATOM 872 N N . LYS A 1 105 ? 0.626 -0.308 -19.538 1.00 89.06 105 LYS A N 1
ATOM 873 C CA . LYS A 1 105 ? 0.314 -1.222 -18.434 1.00 89.06 105 LYS A CA 1
ATOM 874 C C . LYS A 1 105 ? 1.052 -0.860 -17.144 1.00 89.06 105 LYS A C 1
ATOM 876 O O . LYS A 1 105 ? 0.423 -0.835 -16.093 1.00 89.06 105 LYS A O 1
ATOM 881 N N . VAL A 1 106 ? 2.343 -0.522 -17.217 1.00 88.81 106 VAL A N 1
ATOM 882 C CA . VAL A 1 106 ? 3.122 -0.071 -16.048 1.00 88.81 106 VAL A CA 1
ATOM 883 C C . VAL A 1 106 ? 2.501 1.186 -15.426 1.00 88.81 106 VAL A C 1
ATOM 885 O O . VAL A 1 106 ? 2.370 1.247 -14.206 1.00 88.81 106 VAL A O 1
ATOM 888 N N . ILE A 1 107 ? 2.091 2.165 -16.243 1.00 88.69 107 ILE A N 1
ATOM 889 C CA . ILE A 1 107 ? 1.450 3.405 -15.772 1.00 88.69 107 ILE A CA 1
ATOM 890 C C . ILE A 1 107 ? 0.133 3.100 -15.059 1.00 88.69 107 ILE A C 1
ATOM 892 O O . ILE A 1 107 ? -0.062 3.567 -13.936 1.00 88.69 107 ILE A O 1
ATOM 896 N N . LEU A 1 108 ? -0.751 2.321 -15.690 1.00 86.19 108 LEU A N 1
ATOM 897 C CA . LEU A 1 108 ? -2.071 2.004 -15.138 1.00 86.19 108 LEU A CA 1
ATOM 898 C C . LEU A 1 108 ? -1.943 1.270 -13.801 1.00 86.19 108 LEU A C 1
ATOM 900 O O . LEU A 1 108 ? -2.415 1.778 -12.787 1.00 86.19 108 LEU A O 1
ATOM 904 N N . SER A 1 109 ? -1.192 0.165 -13.763 1.00 83.19 109 SER A N 1
ATOM 905 C CA . SER A 1 109 ? -1.013 -0.625 -12.538 1.00 83.19 109 SER A CA 1
ATOM 906 C C . SER A 1 109 ? -0.356 0.171 -11.409 1.00 83.19 109 SER A C 1
ATOM 908 O O . SER A 1 109 ? -0.679 -0.008 -10.236 1.00 83.19 109 SER A O 1
ATOM 910 N N . TYR A 1 110 ? 0.576 1.0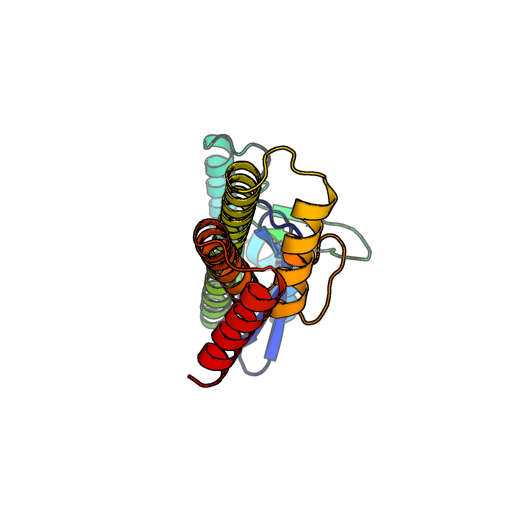69 -11.736 1.00 84.44 110 TYR A N 1
ATOM 911 C CA . TYR A 1 110 ? 1.212 1.907 -10.727 1.00 84.44 110 TYR A CA 1
ATOM 912 C C . TYR A 1 110 ? 0.292 3.011 -10.194 1.00 84.44 110 TYR A C 1
ATOM 914 O O . TYR A 1 110 ? 0.333 3.314 -9.000 1.00 84.44 110 TYR A O 1
ATOM 922 N N . THR A 1 111 ? -0.536 3.599 -11.058 1.00 81.06 111 THR A N 1
ATOM 923 C CA . THR A 1 111 ? -1.511 4.631 -10.676 1.00 81.06 111 THR A CA 1
ATOM 924 C C . THR A 1 111 ? -2.583 4.036 -9.774 1.00 81.06 111 THR A C 1
ATOM 926 O O . THR A 1 111 ? -2.785 4.534 -8.669 1.00 81.06 111 THR A O 1
ATOM 929 N N . GLU A 1 112 ? -3.164 2.906 -10.180 1.00 78.25 112 GLU A N 1
ATOM 930 C CA . GLU A 1 112 ? -4.132 2.142 -9.385 1.00 78.25 112 GLU A CA 1
ATOM 931 C C . GLU A 1 112 ? -3.567 1.800 -7.999 1.00 78.25 112 GLU A C 1
ATOM 933 O O . GLU A 1 112 ? -4.195 2.073 -6.977 1.00 78.25 112 GLU A O 1
ATOM 938 N N . GLY A 1 113 ? -2.332 1.288 -7.939 1.00 75.31 113 GLY A N 1
ATOM 939 C CA . GLY A 1 113 ? -1.674 0.974 -6.669 1.00 75.31 113 GLY A CA 1
ATOM 940 C C . GLY A 1 113 ? -1.396 2.204 -5.795 1.00 75.31 113 GLY A C 1
ATOM 941 O O . GLY A 1 113 ? -1.544 2.145 -4.572 1.00 75.31 113 GLY A O 1
ATOM 942 N N . LYS A 1 114 ? -1.008 3.339 -6.395 1.00 75.00 114 LYS A N 1
ATOM 943 C CA . LYS A 1 114 ? -0.811 4.607 -5.673 1.00 75.00 114 LYS A CA 1
ATOM 944 C C . LYS A 1 114 ? -2.115 5.124 -5.080 1.00 75.00 114 LYS A C 1
ATOM 946 O O . LYS A 1 114 ? -2.105 5.568 -3.932 1.00 75.00 114 LYS A O 1
ATOM 951 N N . ASP A 1 115 ? -3.198 5.102 -5.843 1.00 73.25 115 ASP A N 1
ATOM 952 C CA . ASP A 1 115 ? -4.482 5.635 -5.399 1.00 73.25 115 ASP A CA 1
ATOM 953 C C . ASP A 1 115 ? -5.123 4.738 -4.339 1.00 73.25 115 ASP A C 1
ATOM 955 O O . ASP A 1 115 ? -5.562 5.255 -3.311 1.00 73.25 115 ASP A O 1
ATOM 959 N N . ALA A 1 116 ? -5.017 3.413 -4.478 1.00 72.94 116 ALA A N 1
ATOM 960 C CA . ALA A 1 116 ? -5.382 2.474 -3.417 1.00 72.94 116 ALA A CA 1
ATOM 961 C C . ALA A 1 116 ? -4.598 2.742 -2.118 1.00 72.94 116 ALA A C 1
ATOM 963 O O . ALA A 1 116 ? -5.172 2.797 -1.032 1.00 72.94 116 ALA A O 1
ATOM 964 N N . LEU A 1 117 ? -3.285 2.987 -2.210 1.00 73.06 117 LEU A N 1
ATOM 965 C CA . LEU A 1 117 ? -2.468 3.298 -1.034 1.00 73.06 117 LEU A CA 1
ATOM 966 C C . LEU A 1 117 ? -2.817 4.658 -0.407 1.00 73.06 117 LEU A C 1
ATOM 968 O O . LEU A 1 117 ? -2.735 4.813 0.815 1.00 73.06 117 LEU A O 1
ATOM 972 N N . LYS A 1 118 ? -3.168 5.668 -1.211 1.00 74.62 118 LYS A N 1
ATOM 973 C CA . LYS A 1 118 ? -3.671 6.948 -0.688 1.00 74.62 118 LYS A CA 1
ATOM 974 C C . LYS A 1 118 ? -4.984 6.741 0.059 1.00 74.62 118 LYS A C 1
ATOM 976 O O . LYS A 1 118 ? -5.070 7.226 1.184 1.00 74.62 118 LYS A O 1
ATOM 981 N N . GLY A 1 119 ? -5.930 6.003 -0.528 1.00 74.75 119 GLY A N 1
ATOM 982 C CA . GLY A 1 119 ? -7.191 5.618 0.113 1.00 74.75 119 GLY A CA 1
ATOM 983 C C . GLY A 1 119 ? -6.933 4.979 1.472 1.00 74.75 119 GLY A C 1
ATOM 984 O O . GLY A 1 119 ? -7.283 5.553 2.495 1.00 74.75 119 GLY A O 1
ATOM 985 N N . TRP A 1 120 ? -6.121 3.922 1.505 1.00 81.75 120 TRP A N 1
ATOM 986 C CA . TRP A 1 120 ? -5.745 3.249 2.750 1.00 81.75 120 TRP A CA 1
ATOM 987 C C . TRP A 1 120 ? -5.128 4.176 3.805 1.00 81.75 120 TRP A C 1
ATOM 989 O O . TRP A 1 120 ? -5.412 4.059 4.998 1.00 81.75 120 TRP A O 1
ATOM 999 N N . ASN A 1 121 ? -4.274 5.124 3.402 1.00 76.44 121 ASN A N 1
ATOM 1000 C CA . ASN A 1 121 ? -3.705 6.096 4.339 1.00 76.44 121 ASN A CA 1
ATOM 1001 C C . ASN A 1 121 ? -4.762 7.061 4.894 1.00 76.44 121 ASN A C 1
ATOM 1003 O O . ASN A 1 121 ? -4.661 7.442 6.063 1.00 76.44 121 ASN A O 1
ATOM 1007 N N . ILE A 1 122 ? -5.744 7.458 4.082 1.00 75.06 122 ILE A N 1
ATOM 1008 C CA . ILE A 1 122 ? -6.890 8.264 4.516 1.00 75.06 122 ILE A CA 1
ATOM 1009 C C . ILE A 1 122 ? -7.740 7.446 5.491 1.00 75.06 122 ILE A C 1
ATOM 1011 O O . ILE A 1 122 ? -7.959 7.905 6.612 1.00 75.06 122 ILE A O 1
ATOM 1015 N N . ASP A 1 123 ? -8.108 6.214 5.140 1.00 80.19 123 ASP A N 1
ATOM 1016 C CA . ASP A 1 123 ? -8.925 5.322 5.977 1.00 80.19 123 ASP A CA 1
ATOM 1017 C C . ASP A 1 123 ? -8.257 5.066 7.327 1.00 80.19 1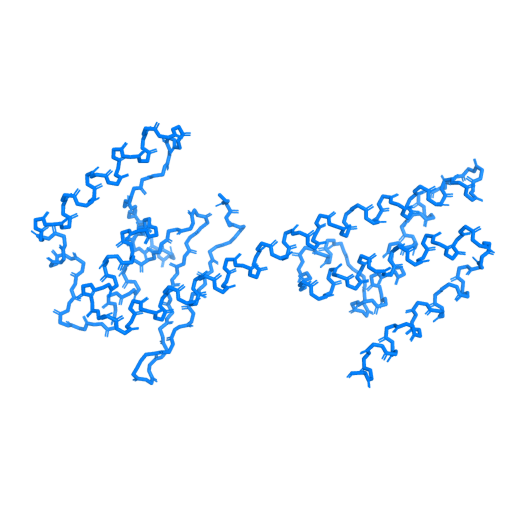23 ASP A C 1
ATOM 1019 O O . ASP A 1 123 ? -8.879 5.134 8.388 1.00 80.19 123 ASP A O 1
ATOM 1023 N N . ARG A 1 124 ? -6.935 4.871 7.323 1.00 85.75 124 ARG A N 1
ATOM 1024 C CA . ARG A 1 124 ? -6.134 4.730 8.542 1.00 85.75 124 ARG A CA 1
ATOM 1025 C C . ARG A 1 124 ? -6.195 5.981 9.418 1.00 85.75 124 ARG A C 1
ATOM 1027 O O . ARG A 1 124 ? -6.295 5.862 10.641 1.00 85.75 124 ARG A O 1
ATOM 1034 N N . GLN A 1 125 ? -6.106 7.174 8.828 1.00 83.12 125 GLN A N 1
ATOM 1035 C CA . GLN A 1 125 ? -6.216 8.433 9.573 1.00 83.12 125 GLN A CA 1
ATOM 1036 C C . GLN A 1 125 ? -7.628 8.644 10.120 1.00 83.12 125 GLN A C 1
ATOM 1038 O O . GLN A 1 125 ? -7.777 9.048 11.276 1.00 83.12 125 GLN A O 1
ATOM 1043 N N . LEU A 1 126 ? -8.655 8.342 9.326 1.00 80.62 126 LEU A N 1
ATOM 1044 C CA . LEU A 1 126 ? -10.053 8.415 9.739 1.00 80.62 126 LEU A CA 1
ATOM 1045 C C . LEU A 1 126 ? -10.328 7.445 10.890 1.00 80.62 126 LEU A C 1
ATOM 1047 O O . LEU A 1 126 ? -10.815 7.875 11.934 1.00 80.62 126 LEU A O 1
ATOM 1051 N N . SER A 1 127 ? -9.920 6.181 10.772 1.00 83.50 127 SER A N 1
ATOM 1052 C CA . SER A 1 127 ? -10.029 5.171 11.833 1.00 83.50 127 SER A CA 1
ATOM 1053 C C . SER A 1 127 ? -9.326 5.605 13.127 1.00 83.50 127 SER A C 1
ATOM 1055 O O . SER A 1 127 ? -9.867 5.442 14.223 1.00 83.50 127 SER A O 1
ATOM 1057 N N . ALA A 1 128 ? -8.143 6.225 13.032 1.00 87.06 128 ALA A N 1
ATOM 1058 C CA . ALA A 1 128 ? -7.443 6.771 14.197 1.00 87.06 128 ALA A CA 1
ATOM 1059 C C . ALA A 1 128 ? -8.211 7.929 14.858 1.00 87.06 128 ALA A C 1
ATOM 1061 O O . ALA A 1 128 ? -8.296 7.985 16.087 1.00 87.06 128 ALA A O 1
ATOM 1062 N N . ARG A 1 129 ? -8.808 8.828 14.062 1.00 86.94 129 ARG A N 1
ATOM 1063 C CA . ARG A 1 129 ? -9.682 9.897 14.572 1.00 86.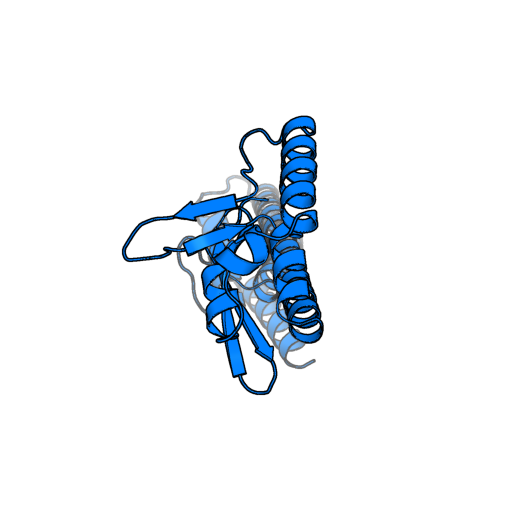94 129 ARG A CA 1
ATOM 1064 C C . ARG A 1 129 ? -10.942 9.331 15.224 1.00 86.94 129 ARG A C 1
ATOM 1066 O O . ARG A 1 129 ? -11.268 9.749 16.328 1.00 86.94 129 ARG A O 1
ATOM 1073 N N . ALA A 1 130 ? -11.601 8.349 14.613 1.00 87.00 130 ALA A N 1
ATOM 1074 C CA . ALA A 1 130 ? -12.786 7.711 15.190 1.00 87.00 130 ALA A CA 1
ATOM 1075 C C . ALA A 1 130 ? -12.478 6.979 16.503 1.00 87.00 130 ALA A C 1
ATOM 1077 O O . ALA A 1 130 ? -13.285 7.007 17.429 1.00 87.00 130 ALA A O 1
ATOM 1078 N N . ASN A 1 131 ? -11.281 6.401 16.649 1.00 89.50 131 ASN A N 1
ATOM 1079 C CA . ASN A 1 131 ? -10.853 5.866 17.940 1.00 89.50 131 ASN A CA 1
ATOM 1080 C C . ASN A 1 131 ? -10.791 6.959 19.019 1.00 89.50 131 ASN A C 1
ATOM 1082 O O . ASN A 1 131 ? -11.186 6.708 20.153 1.00 89.50 131 ASN A O 1
ATOM 1086 N N . LYS A 1 132 ? -10.336 8.170 18.671 1.00 91.25 132 LYS A N 1
ATOM 1087 C CA . LYS A 1 132 ? -10.336 9.313 19.594 1.00 91.25 132 LYS A CA 1
ATOM 1088 C C . LYS A 1 132 ? -11.761 9.719 19.983 1.00 91.25 132 LYS A C 1
ATOM 1090 O O . LYS A 1 132 ? -12.031 9.843 21.169 1.00 91.25 132 LYS A O 1
ATOM 1095 N N . VAL A 1 133 ? -12.667 9.825 19.009 1.00 90.19 133 VAL A N 1
ATOM 1096 C CA . VAL A 1 133 ? -14.097 10.117 19.243 1.00 90.19 133 VAL A CA 1
ATOM 1097 C C . VAL A 1 133 ? -14.724 9.094 20.194 1.00 90.19 133 VAL A C 1
ATOM 1099 O O . VAL A 1 133 ? -15.465 9.445 21.109 1.00 90.19 133 VAL A O 1
ATOM 1102 N N . GLN A 1 134 ? -14.394 7.813 20.021 1.00 92.00 134 GLN A N 1
ATOM 1103 C CA . GLN A 1 134 ? -14.857 6.758 20.916 1.00 92.00 134 GLN A CA 1
ATOM 1104 C C . GLN A 1 134 ? -14.284 6.897 22.337 1.00 92.00 134 GLN A C 1
ATOM 1106 O O . GLN A 1 134 ? -15.009 6.665 23.302 1.00 92.00 134 GLN A O 1
ATOM 1111 N N . CYS A 1 135 ? -13.009 7.272 22.486 1.00 93.75 135 CYS A N 1
ATOM 1112 C CA . CYS A 1 135 ? -12.409 7.556 23.794 1.00 93.75 135 CYS A CA 1
ATOM 1113 C C . CYS A 1 135 ? -13.085 8.744 24.489 1.00 93.75 135 CYS A C 1
ATOM 1115 O O . CYS A 1 135 ? -13.430 8.633 25.661 1.00 93.75 135 CYS A O 1
ATOM 1117 N N . GLU A 1 136 ? -13.331 9.831 23.757 1.00 93.94 136 GLU A N 1
ATOM 1118 C CA . GLU A 1 136 ? -14.031 11.020 24.263 1.00 93.94 136 GLU A CA 1
ATOM 1119 C C . GLU A 1 136 ? -15.446 10.651 24.749 1.00 93.94 136 GLU A C 1
ATOM 1121 O O . GLU A 1 136 ? -15.851 11.026 25.844 1.00 93.94 136 GLU A O 1
ATOM 1126 N N . ALA A 1 137 ? -16.174 9.804 24.013 1.00 93.88 137 ALA A N 1
ATOM 1127 C CA . ALA A 1 137 ? -17.482 9.312 24.454 1.00 93.88 137 ALA A CA 1
ATOM 1128 C C . ALA A 1 137 ? -17.420 8.453 25.736 1.00 93.88 137 ALA A C 1
ATOM 1130 O O . ALA A 1 137 ? -18.351 8.484 26.539 1.00 93.88 137 ALA A O 1
ATOM 1131 N N . ILE A 1 138 ? -16.340 7.693 25.963 1.00 94.44 138 ILE A N 1
ATOM 1132 C CA . ILE A 1 138 ? -16.143 6.966 27.231 1.00 94.44 138 ILE A CA 1
ATOM 1133 C C . ILE A 1 138 ? -15.943 7.952 28.386 1.00 94.44 138 ILE A C 1
ATOM 1135 O O . ILE A 1 138 ? -16.483 7.724 29.467 1.00 94.44 138 ILE A O 1
ATOM 1139 N N . GLU A 1 139 ? -15.165 9.010 28.162 1.00 94.06 139 GLU A N 1
ATOM 1140 C CA . GLU A 1 139 ? -14.860 10.047 29.157 1.00 94.06 139 GLU A CA 1
ATOM 1141 C C . GLU A 1 139 ? -16.093 10.872 29.527 1.00 94.06 139 GLU A C 1
ATOM 1143 O O . GLU A 1 139 ? -16.276 11.199 30.693 1.00 94.06 139 GLU A O 1
ATOM 1148 N N . GLU A 1 140 ? -16.981 11.139 28.569 1.00 93.06 140 GLU A N 1
ATOM 1149 C CA . GLU A 1 140 ? -18.252 11.825 28.829 1.00 93.06 140 GLU A CA 1
ATOM 1150 C C . GLU A 1 140 ? -19.225 10.975 29.662 1.00 93.06 140 GLU A C 1
ATOM 1152 O O . GLU A 1 140 ? -19.939 11.494 30.516 1.00 93.06 140 GLU A O 1
ATOM 1157 N N . VAL A 1 141 ? -19.281 9.664 29.410 1.00 92.25 141 VAL A N 1
ATOM 1158 C CA . VAL A 1 141 ? -20.286 8.775 30.023 1.00 92.25 141 VAL A CA 1
ATOM 1159 C C . VAL A 1 141 ? -19.797 8.173 31.348 1.00 92.25 141 VAL A C 1
ATOM 1161 O O . VAL A 1 141 ? -20.598 7.656 32.131 1.00 92.25 141 VAL A O 1
ATOM 1164 N N . LYS A 1 142 ? -18.488 8.194 31.628 1.00 91.62 142 LYS A N 1
ATOM 1165 C CA . LYS A 1 142 ? -17.909 7.615 32.848 1.00 91.62 142 LYS A CA 1
ATOM 1166 C C . LYS A 1 142 ? -17.130 8.646 33.650 1.00 91.62 142 LYS A C 1
ATOM 1168 O O . LYS A 1 142 ? -16.106 9.132 33.205 1.00 91.62 142 LYS A O 1
ATOM 1173 N N . GLU A 1 143 ? -17.536 8.822 34.903 1.00 87.44 143 GLU A N 1
ATOM 1174 C CA . GLU A 1 143 ? -16.925 9.754 35.862 1.00 87.44 143 GLU A CA 1
ATOM 1175 C C . GLU A 1 143 ? -15.445 9.445 36.179 1.00 87.44 143 GLU A C 1
ATOM 1177 O O . GLU A 1 143 ? -14.647 10.347 36.409 1.00 87.44 143 GLU A O 1
ATOM 1182 N N . SER A 1 144 ? -15.045 8.167 36.154 1.00 92.44 144 SER A N 1
ATOM 1183 C CA . SER A 1 144 ? -13.645 7.750 36.330 1.00 92.44 144 SER A CA 1
ATOM 1184 C C . SER A 1 144 ? -13.301 6.583 35.391 1.00 92.44 144 SER A C 1
ATOM 1186 O O . SER A 1 144 ? -13.418 5.402 35.759 1.00 92.44 144 SER A O 1
ATOM 1188 N N . PRO A 1 145 ? -12.950 6.870 34.124 1.00 93.50 145 PRO A N 1
ATOM 1189 C CA . PRO A 1 145 ? -12.686 5.837 33.139 1.00 93.50 145 PRO A CA 1
ATOM 1190 C C . PRO A 1 145 ? -11.342 5.152 33.417 1.00 93.50 145 PRO A C 1
ATOM 1192 O O . PRO A 1 145 ? -10.298 5.779 33.567 1.00 93.50 145 PRO A O 1
ATOM 1195 N N . LYS A 1 146 ? -11.362 3.817 33.475 1.00 95.25 146 LYS A N 1
ATOM 1196 C CA . LYS A 1 146 ? -10.175 2.981 33.679 1.00 95.25 146 LYS A CA 1
ATOM 1197 C C . LYS A 1 146 ? -9.630 2.472 32.337 1.00 95.25 146 LYS A C 1
ATOM 1199 O O . LYS A 1 146 ? -10.415 2.291 31.403 1.00 95.25 146 LYS A O 1
ATOM 1204 N N . PRO A 1 147 ? -8.332 2.121 32.235 1.00 94.44 147 PRO A N 1
ATOM 1205 C CA . PRO A 1 147 ? -7.715 1.661 30.982 1.00 94.44 147 PRO A CA 1
ATOM 1206 C C . PRO A 1 147 ? -8.445 0.500 30.281 1.00 94.44 147 PRO A C 1
ATOM 1208 O O . PRO A 1 147 ? -8.466 0.406 29.050 1.00 94.44 147 PRO A O 1
ATOM 1211 N N . TYR A 1 148 ? -9.084 -0.391 31.047 1.00 93.62 148 TYR A N 1
ATOM 1212 C CA . TYR A 1 148 ? -9.835 -1.504 30.469 1.00 93.62 148 TYR A CA 1
ATOM 1213 C C . TYR A 1 148 ? -11.123 -1.067 29.755 1.00 93.62 148 TYR A C 1
ATOM 1215 O O . TYR A 1 148 ? -11.551 -1.773 28.850 1.00 93.62 148 TYR A O 1
ATOM 1223 N N . HIS A 1 149 ? -11.721 0.089 30.081 1.00 94.12 149 HIS A N 1
ATOM 1224 C CA . HIS A 1 149 ? -12.895 0.592 29.356 1.00 94.12 149 HIS A CA 1
ATOM 1225 C C . HIS A 1 149 ? -12.547 0.858 27.889 1.00 94.12 149 HIS A C 1
ATOM 1227 O O . HIS A 1 149 ? -13.186 0.307 27.000 1.00 94.12 149 HIS A O 1
ATOM 1233 N N . TYR A 1 150 ? -11.462 1.587 27.634 1.00 94.88 150 TYR A N 1
ATOM 1234 C CA . TYR A 1 150 ? -10.992 1.878 26.279 1.00 94.88 150 TYR A CA 1
ATOM 1235 C C . TYR A 1 150 ? -10.585 0.612 25.520 1.00 94.88 150 TYR A C 1
ATOM 1237 O O . TYR A 1 150 ? -10.996 0.392 24.379 1.00 94.88 150 TYR A O 1
ATOM 1245 N N . SER A 1 151 ? -9.792 -0.258 26.157 1.00 92.94 151 SER A N 1
ATOM 1246 C CA . SER A 1 151 ? -9.317 -1.470 25.483 1.00 92.94 151 SER A CA 1
ATOM 1247 C C . SER A 1 151 ? -10.436 -2.481 25.205 1.00 92.94 151 SER A C 1
ATOM 1249 O O . SER A 1 151 ? -10.365 -3.175 24.192 1.00 92.94 151 SER A O 1
ATOM 1251 N N . ASN A 1 152 ? -11.487 -2.543 26.030 1.00 95.06 152 ASN A N 1
ATOM 1252 C CA . ASN A 1 152 ? -12.651 -3.397 25.780 1.00 95.06 152 ASN A CA 1
ATOM 1253 C C . ASN A 1 152 ? -13.461 -2.939 24.561 1.00 95.06 152 ASN A C 1
ATOM 1255 O O . ASN A 1 152 ? -13.874 -3.789 23.770 1.00 95.06 152 ASN A O 1
ATOM 1259 N N . GLU A 1 153 ? -13.646 -1.629 24.369 1.00 95.31 153 GLU A N 1
ATOM 1260 C CA . GLU A 1 153 ? -14.305 -1.093 23.169 1.00 95.31 153 GLU A CA 1
ATOM 1261 C C . GLU A 1 153 ? -13.462 -1.357 21.915 1.00 95.31 153 GLU A C 1
ATOM 1263 O O . GLU A 1 153 ? -13.958 -1.881 20.920 1.00 95.31 153 GLU A O 1
ATOM 1268 N N . ALA A 1 154 ? -12.149 -1.104 21.973 1.00 93.19 154 ALA A N 1
ATOM 1269 C CA . ALA A 1 154 ? -11.258 -1.388 20.846 1.00 93.19 154 ALA A CA 1
ATOM 1270 C C . ALA A 1 154 ? -11.254 -2.884 20.471 1.00 93.19 154 ALA A C 1
ATOM 1272 O O . ALA A 1 154 ? -11.297 -3.230 19.289 1.00 93.19 154 ALA A O 1
ATOM 1273 N N . LYS A 1 155 ? -11.234 -3.780 21.468 1.00 95.81 155 LYS A N 1
ATOM 1274 C CA . LYS A 1 155 ? -11.329 -5.235 21.269 1.00 95.81 155 LYS A CA 1
ATOM 1275 C C . LYS A 1 155 ? -12.667 -5.652 20.669 1.00 95.81 155 LYS A C 1
ATOM 1277 O O . LYS A 1 155 ? -12.669 -6.541 19.825 1.00 95.81 155 LYS A O 1
ATOM 1282 N N . MET A 1 156 ? -13.773 -5.043 21.096 1.00 96.69 156 MET A N 1
ATOM 1283 C CA . MET A 1 156 ? -15.104 -5.322 20.554 1.00 96.69 156 MET A CA 1
ATOM 1284 C C . MET A 1 156 ? -15.150 -5.028 19.060 1.00 96.69 156 MET A C 1
ATOM 1286 O O . MET A 1 156 ? -15.446 -5.930 18.284 1.00 96.69 156 MET A O 1
ATOM 1290 N N . ILE A 1 157 ? -14.779 -3.807 18.667 1.00 97.06 157 ILE A N 1
ATOM 1291 C CA . ILE A 1 157 ? -14.777 -3.382 17.264 1.00 97.06 157 ILE A CA 1
ATOM 1292 C C . ILE A 1 157 ? -13.865 -4.283 16.433 1.00 97.06 157 ILE A C 1
ATOM 1294 O O . ILE A 1 157 ? -14.279 -4.786 15.397 1.00 97.06 157 ILE A O 1
ATOM 1298 N N . ASN A 1 158 ? -12.648 -4.559 16.913 1.00 95.75 158 ASN A N 1
ATOM 1299 C CA . ASN A 1 158 ? -11.725 -5.422 16.178 1.00 95.75 158 ASN A CA 1
ATOM 1300 C C . ASN A 1 158 ? -12.290 -6.843 15.997 1.00 95.75 158 ASN A C 1
ATOM 1302 O O . ASN A 1 158 ? -12.195 -7.396 14.911 1.00 95.75 158 ASN A O 1
ATOM 1306 N N . LYS A 1 159 ? -12.922 -7.423 17.024 1.00 96.31 159 LYS A N 1
ATOM 1307 C CA . LYS A 1 159 ? -13.552 -8.746 16.901 1.00 96.31 159 LYS A CA 1
ATOM 1308 C C . LYS A 1 159 ? -14.729 -8.753 15.929 1.00 96.31 159 LYS A C 1
ATOM 1310 O O . LYS A 1 159 ? -14.933 -9.770 15.285 1.00 96.31 159 LYS A O 1
ATOM 1315 N N . ILE A 1 160 ? -15.491 -7.663 15.842 1.00 96.19 160 ILE A N 1
ATOM 1316 C CA . ILE A 1 160 ? -16.609 -7.551 14.896 1.00 96.19 160 ILE A CA 1
ATOM 1317 C C . ILE A 1 160 ? -16.077 -7.479 13.459 1.00 96.19 160 ILE A C 1
ATOM 1319 O O . ILE A 1 160 ? -16.519 -8.251 12.621 1.00 96.19 160 ILE A O 1
ATOM 1323 N N . VAL A 1 161 ? -15.092 -6.615 13.192 1.00 94.94 161 VAL A N 1
ATOM 1324 C CA . VAL A 1 161 ? -14.576 -6.402 11.826 1.00 94.94 161 VAL A CA 1
ATOM 1325 C C . VAL A 1 161 ? -13.673 -7.541 11.350 1.00 94.94 161 VAL A C 1
ATOM 1327 O O . VAL A 1 161 ? -13.766 -7.977 10.209 1.00 94.94 161 VAL A O 1
ATOM 1330 N N . PHE A 1 162 ? -12.771 -8.023 12.206 1.00 94.31 162 PHE A N 1
ATOM 1331 C CA . PHE A 1 162 ? -11.736 -8.987 11.816 1.00 94.31 162 PHE A CA 1
ATOM 1332 C C . PHE A 1 162 ? -12.040 -10.422 12.266 1.00 94.31 162 PHE A C 1
ATOM 1334 O O . PHE A 1 162 ? -11.302 -11.336 11.915 1.00 94.31 162 PHE A O 1
ATOM 1341 N N . GLY A 1 163 ? -13.055 -10.640 13.107 1.00 94.56 163 GLY A N 1
ATOM 1342 C CA . GLY A 1 163 ? -13.330 -11.931 13.757 1.00 94.56 163 GLY A CA 1
ATOM 1343 C C . GLY A 1 163 ? -12.438 -12.237 14.971 1.00 94.56 163 GLY A C 1
ATOM 1344 O O . GLY A 1 163 ? -12.780 -13.072 15.808 1.00 94.56 163 GLY A O 1
ATOM 1345 N N . TYR A 1 164 ? -11.311 -11.538 15.128 1.00 93.31 164 TYR A N 1
ATOM 1346 C CA . TYR A 1 164 ? -10.360 -11.725 16.227 1.00 93.31 164 TYR A CA 1
ATOM 1347 C C . TYR A 1 164 ? -9.693 -10.404 16.642 1.00 93.31 164 TYR A C 1
ATOM 1349 O O . TYR A 1 164 ? -9.953 -9.338 16.087 1.00 93.31 164 TYR A O 1
ATOM 1357 N N . HIS A 1 165 ? -8.853 -10.444 17.681 1.00 93.06 165 HIS A N 1
ATOM 1358 C CA . HIS A 1 165 ? -8.072 -9.284 18.108 1.00 93.06 165 HIS A CA 1
ATOM 1359 C C . HIS A 1 165 ? -6.623 -9.658 18.388 1.00 93.06 165 HIS A C 1
ATOM 1361 O O . HIS A 1 165 ? -6.354 -10.511 19.230 1.00 93.06 165 HIS A O 1
ATOM 1367 N N . GLU A 1 166 ? -5.713 -8.911 17.769 1.00 92.38 166 GLU A N 1
ATOM 1368 C CA . GLU A 1 166 ? -4.279 -8.945 18.029 1.00 92.38 166 GLU A CA 1
ATOM 1369 C C . GLU A 1 166 ? -3.703 -7.527 18.092 1.00 92.38 166 GLU A C 1
ATOM 1371 O O . GLU A 1 166 ? -4.325 -6.541 17.670 1.00 92.38 166 GLU A O 1
ATOM 1376 N N . LYS A 1 167 ? -2.485 -7.415 18.630 1.00 86.31 167 LYS A N 1
ATOM 1377 C CA . LYS A 1 167 ? -1.755 -6.148 18.664 1.00 86.31 167 LYS A CA 1
ATOM 1378 C C . LYS A 1 167 ? -1.487 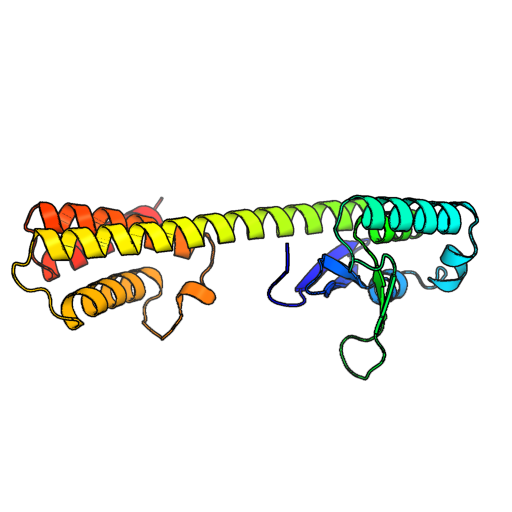-5.685 17.229 1.00 86.31 167 LYS A C 1
ATOM 1380 O O . LYS A 1 167 ? -1.004 -6.455 16.411 1.00 86.31 167 LYS A O 1
ATOM 1385 N N . ASN A 1 168 ? -1.765 -4.412 16.945 1.00 86.31 168 ASN A N 1
ATOM 1386 C CA . ASN A 1 168 ? -1.541 -3.781 15.639 1.00 86.31 168 ASN A CA 1
ATOM 1387 C C . ASN A 1 168 ? -2.311 -4.408 14.458 1.00 86.31 168 ASN A C 1
ATOM 1389 O O . ASN A 1 168 ? -1.925 -4.194 13.314 1.00 86.31 168 ASN A O 1
ATOM 1393 N N . ILE A 1 169 ? -3.424 -5.116 14.694 1.00 89.12 169 ILE A N 1
ATOM 1394 C CA . ILE A 1 169 ? -4.220 -5.750 13.622 1.00 89.12 169 ILE A CA 1
ATOM 1395 C C . ILE A 1 169 ? -4.607 -4.778 12.486 1.00 89.12 169 ILE A C 1
ATOM 1397 O O . ILE A 1 169 ? -4.556 -5.128 11.312 1.00 89.12 169 ILE A O 1
ATOM 1401 N N . ARG A 1 170 ? -4.870 -3.506 12.816 1.00 86.69 170 ARG A N 1
ATOM 1402 C CA . ARG A 1 170 ? -5.220 -2.449 11.849 1.00 86.69 170 ARG A CA 1
ATOM 1403 C C . ARG A 1 170 ? -4.066 -2.020 10.941 1.00 86.69 170 ARG A C 1
ATOM 1405 O O . ARG A 1 170 ? -4.298 -1.374 9.928 1.00 86.69 170 ARG A O 1
ATOM 1412 N N . ASP A 1 171 ? -2.824 -2.365 11.282 1.00 85.94 171 ASP A N 1
ATOM 1413 C CA . ASP A 1 171 ? -1.674 -2.106 10.412 1.00 85.94 171 ASP A CA 1
ATOM 1414 C C . ASP A 1 171 ? -1.639 -3.028 9.193 1.00 85.94 171 ASP A C 1
ATOM 1416 O O . ASP A 1 171 ? -0.956 -2.696 8.226 1.00 85.94 171 ASP A O 1
ATOM 1420 N N . GLN A 1 172 ? -2.345 -4.160 9.251 1.00 85.25 172 GLN A N 1
ATOM 1421 C CA . GLN A 1 172 ? -2.463 -5.134 8.163 1.00 85.25 172 GLN A CA 1
ATOM 1422 C C . GLN A 1 172 ? -3.873 -5.164 7.550 1.00 85.25 172 GLN A C 1
ATOM 1424 O O . GLN A 1 172 ? -4.141 -6.001 6.696 1.00 85.25 172 GLN A O 1
ATOM 1429 N N . ALA A 1 173 ? -4.770 -4.277 7.991 1.00 86.88 173 ALA A N 1
ATOM 1430 C CA . ALA A 1 173 ? -6.146 -4.222 7.514 1.00 86.88 173 ALA A CA 1
ATOM 1431 C C . ALA A 1 173 ? -6.229 -3.704 6.071 1.00 86.88 173 ALA A C 1
ATOM 1433 O O . ALA A 1 173 ? -5.404 -2.885 5.657 1.00 86.88 173 ALA A O 1
ATOM 1434 N N . THR A 1 174 ? -7.242 -4.140 5.324 1.00 86.69 174 THR A N 1
ATOM 1435 C CA . THR A 1 174 ? -7.605 -3.553 4.023 1.00 86.69 174 THR A CA 1
ATOM 1436 C C . THR A 1 174 ? -8.255 -2.173 4.204 1.00 86.69 174 THR A C 1
ATOM 1438 O O . THR A 1 174 ? -8.629 -1.802 5.318 1.00 86.69 174 THR A O 1
ATOM 1441 N N . SER A 1 175 ? -8.388 -1.397 3.121 1.00 81.75 175 SER A N 1
ATOM 1442 C CA . SER A 1 175 ? -9.128 -0.120 3.143 1.00 81.75 175 SER A CA 1
ATOM 1443 C C . SER A 1 175 ? -10.565 -0.303 3.622 1.00 81.75 175 SER A C 1
ATOM 1445 O O . SER A 1 175 ? -10.972 0.345 4.577 1.00 81.75 175 SER A O 1
ATOM 1447 N N . GLU A 1 176 ? -11.275 -1.272 3.044 1.00 86.56 176 GLU A N 1
ATOM 1448 C CA . GLU A 1 176 ? -12.647 -1.635 3.415 1.00 86.56 176 GLU A CA 1
ATOM 1449 C C . GLU A 1 176 ? -12.768 -1.984 4.907 1.00 86.56 176 GLU A C 1
ATOM 1451 O O . GLU A 1 176 ? -13.630 -1.473 5.615 1.00 86.56 176 GLU A O 1
ATOM 1456 N N . GLN A 1 177 ? -11.831 -2.770 5.444 1.00 91.94 177 GLN A N 1
ATOM 1457 C CA . GLN A 1 177 ? -11.808 -3.076 6.875 1.00 91.94 177 GLN A CA 1
ATOM 1458 C C . GLN A 1 177 ? -11.542 -1.836 7.744 1.00 91.94 177 GLN A C 1
ATOM 1460 O O . GLN A 1 177 ? -12.077 -1.729 8.846 1.00 91.94 177 GLN A O 1
ATOM 1465 N N . LEU A 1 178 ? -10.690 -0.903 7.306 1.00 91.88 178 LEU A N 1
ATOM 1466 C CA . LEU A 1 178 ? -10.427 0.338 8.045 1.00 91.88 178 LEU A CA 1
ATOM 1467 C C . LEU A 1 178 ? -11.620 1.296 8.009 1.00 91.88 178 LEU A C 1
ATOM 1469 O O . LEU A 1 178 ? -11.884 1.949 9.025 1.00 91.88 178 LEU A O 1
ATOM 1473 N N . GLU A 1 179 ? -12.330 1.350 6.886 1.00 88.75 179 GLU A N 1
ATOM 1474 C CA . GLU A 1 179 ? -13.594 2.066 6.731 1.00 88.75 179 GLU A CA 1
ATOM 1475 C C . GLU A 1 179 ? -14.662 1.490 7.666 1.00 88.75 179 GLU A C 1
ATOM 1477 O O . GLU A 1 179 ? -15.270 2.238 8.435 1.00 88.75 179 GLU A O 1
ATOM 1482 N N . GLU A 1 180 ? -14.797 0.164 7.722 1.00 93.62 180 GLU A N 1
ATOM 1483 C CA . GLU A 1 180 ? -15.737 -0.500 8.628 1.00 93.62 180 GLU A CA 1
ATOM 1484 C C . GLU A 1 180 ? -15.382 -0.233 10.100 1.00 93.62 180 GLU A C 1
ATOM 1486 O O . GLU A 1 180 ? -16.233 0.132 10.912 1.00 93.62 180 GLU A O 1
ATOM 1491 N N . VAL A 1 181 ? -14.093 -0.296 10.465 1.00 95.31 181 VAL A N 1
ATOM 1492 C CA . VAL A 1 181 ? -13.639 0.110 11.808 1.00 95.31 181 VAL A CA 1
ATOM 1493 C C . VAL A 1 181 ? -14.015 1.564 12.100 1.00 95.31 181 VAL A C 1
ATOM 1495 O O . VAL A 1 181 ? -14.488 1.857 13.200 1.00 95.31 181 VAL A O 1
ATOM 1498 N N . TYR A 1 182 ? -13.777 2.483 11.161 1.00 92.81 182 TYR A N 1
ATOM 1499 C CA . TYR A 1 182 ? -14.129 3.896 11.309 1.00 92.81 182 TYR A CA 1
ATOM 1500 C C . TYR A 1 182 ? -15.634 4.070 11.551 1.00 92.81 182 TYR A C 1
ATOM 1502 O O . TYR A 1 182 ? -16.030 4.731 12.518 1.00 92.81 182 TYR A O 1
ATOM 1510 N N . LYS A 1 183 ? -16.463 3.431 10.722 1.00 93.81 183 LYS A N 1
ATOM 1511 C CA . LYS A 1 183 ? -17.925 3.443 10.805 1.00 93.81 183 LYS A CA 1
ATOM 1512 C C . LYS A 1 183 ? -18.400 2.948 12.169 1.00 93.81 183 LYS A C 1
ATOM 1514 O O . LYS A 1 183 ? -19.062 3.692 12.899 1.00 93.81 183 LYS A O 1
ATOM 1519 N N . LEU A 1 184 ? -18.002 1.738 12.564 1.00 96.06 184 LEU A N 1
ATOM 1520 C CA . LEU A 1 184 ? -18.448 1.129 13.818 1.00 96.06 184 LEU A CA 1
ATOM 1521 C C . LEU A 1 184 ? -17.975 1.902 15.053 1.00 96.06 184 LEU A C 1
ATOM 1523 O O . LEU A 1 184 ? -18.711 1.969 16.032 1.00 96.06 184 LEU A O 1
ATOM 1527 N N . MET A 1 185 ? -16.791 2.522 15.030 1.00 95.56 185 MET A N 1
ATOM 1528 C CA . MET A 1 185 ? -16.317 3.358 16.144 1.00 95.56 185 MET A CA 1
ATOM 1529 C C . MET A 1 185 ? -17.186 4.598 16.356 1.00 95.56 185 MET A C 1
ATOM 1531 O O . MET A 1 185 ? -17.523 4.917 17.498 1.00 95.56 185 MET A O 1
ATOM 1535 N N . ASN A 1 186 ? -17.587 5.270 15.275 1.00 92.94 186 ASN A N 1
ATOM 1536 C CA . ASN A 1 186 ? -18.480 6.425 15.364 1.00 92.94 186 ASN A CA 1
ATOM 1537 C C . ASN A 1 186 ? -19.884 6.020 15.828 1.00 92.94 186 ASN A C 1
ATOM 1539 O O . ASN A 1 186 ? -20.445 6.667 16.715 1.00 92.94 186 ASN A O 1
ATOM 1543 N N . PHE A 1 187 ? -20.431 4.919 15.301 1.00 94.88 187 PHE A N 1
ATOM 1544 C CA . PHE A 1 187 ? -21.706 4.389 15.789 1.00 94.88 187 PHE A CA 1
ATOM 1545 C C . PHE A 1 187 ? -21.627 4.019 17.264 1.00 94.88 187 PHE A C 1
ATOM 1547 O O . PHE A 1 187 ? -22.488 4.412 18.045 1.00 94.88 187 PHE A O 1
ATOM 1554 N N . ASN A 1 188 ? -20.568 3.328 17.677 1.00 97.00 188 ASN A N 1
ATOM 1555 C CA . ASN A 1 188 ? -20.390 2.935 19.064 1.00 97.00 188 ASN A CA 1
ATOM 1556 C C . ASN A 1 188 ? -20.323 4.145 20.005 1.00 97.00 188 ASN A C 1
ATOM 1558 O O . ASN A 1 188 ? -20.944 4.127 21.067 1.00 97.00 188 ASN A O 1
ATOM 1562 N N . ALA A 1 189 ? -19.627 5.212 19.598 1.00 94.62 189 ALA A N 1
ATOM 1563 C CA . ALA A 1 189 ? -19.604 6.480 20.322 1.00 94.62 189 ALA A CA 1
ATOM 1564 C C . ALA A 1 189 ? -21.013 7.076 20.479 1.00 94.62 189 ALA A C 1
ATOM 1566 O O . ALA A 1 189 ? -21.397 7.458 21.583 1.00 94.62 189 ALA A O 1
ATOM 1567 N N . CYS A 1 190 ? -21.812 7.090 19.409 1.00 93.56 190 CYS A N 1
ATOM 1568 C CA . CYS A 1 190 ? -23.198 7.557 19.454 1.00 93.56 190 CYS A CA 1
ATOM 1569 C C . CYS A 1 190 ? -24.064 6.707 20.400 1.00 93.56 190 CYS A C 1
ATOM 1571 O O . CYS A 1 190 ? -24.736 7.248 21.278 1.00 93.56 190 CYS A O 1
ATOM 1573 N N . LEU A 1 191 ? -23.992 5.378 20.288 1.00 96.38 191 LEU A N 1
ATOM 1574 C CA . LEU A 1 191 ? -24.768 4.465 21.130 1.00 96.38 191 LEU A CA 1
ATOM 1575 C C . LEU A 1 191 ? -24.365 4.570 22.614 1.00 96.38 191 LEU A C 1
ATOM 1577 O O . LEU A 1 191 ? -25.210 4.410 23.493 1.00 96.38 191 LEU A O 1
ATOM 1581 N N . MET A 1 192 ? -23.090 4.857 22.917 1.00 94.69 192 MET A N 1
ATOM 1582 C CA . MET A 1 192 ? -22.640 5.135 24.289 1.00 94.69 192 MET A CA 1
ATOM 1583 C C . MET A 1 192 ? -23.306 6.386 24.853 1.00 94.69 192 MET A C 1
ATOM 1585 O O . MET A 1 192 ? -23.828 6.337 25.965 1.00 94.69 192 MET A O 1
ATOM 1589 N N . LYS A 1 193 ? -23.339 7.479 24.081 1.00 91.75 193 LYS A N 1
ATOM 1590 C CA . LYS A 1 193 ? -23.991 8.735 24.488 1.00 91.75 193 LYS A CA 1
ATOM 1591 C C . LYS A 1 193 ? -25.505 8.582 24.664 1.00 91.75 193 LYS A C 1
ATOM 1593 O O . LYS A 1 193 ? -26.097 9.267 25.487 1.00 91.75 193 LYS A O 1
ATOM 1598 N N . GLN A 1 194 ? -26.121 7.643 23.948 1.00 94.31 194 GLN A N 1
ATOM 1599 C CA . GLN A 1 194 ? -27.524 7.250 24.139 1.00 94.31 194 GLN A CA 1
ATOM 1600 C C . GLN A 1 194 ? -27.756 6.371 25.384 1.00 94.31 194 GLN A C 1
ATOM 1602 O O . GLN A 1 194 ? -28.886 5.976 25.657 1.00 94.31 194 GLN A O 1
ATOM 1607 N N . GLY A 1 195 ? -26.708 6.035 26.140 1.00 93.00 195 GLY A N 1
ATOM 1608 C CA . GLY A 1 195 ? 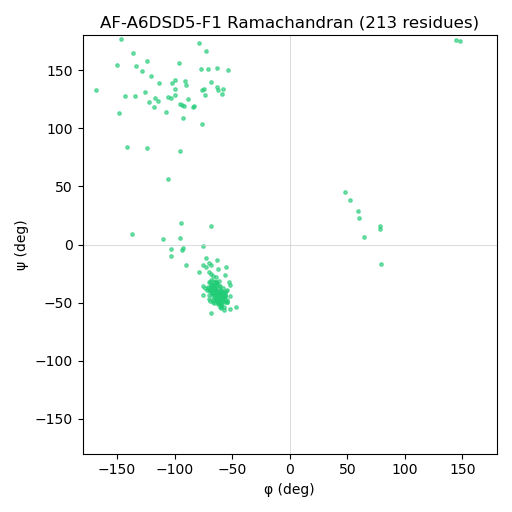-26.811 5.245 27.366 1.00 93.00 195 GLY A CA 1
ATOM 1609 C C . GLY A 1 195 ? -26.986 3.741 27.140 1.00 93.00 195 GLY A C 1
ATOM 1610 O O . GLY A 1 195 ? -27.317 3.023 28.085 1.00 93.00 195 GLY A O 1
ATOM 1611 N N . LEU A 1 196 ? -26.760 3.226 25.923 1.00 95.56 196 LEU A N 1
ATOM 1612 C CA . LEU A 1 196 ? -26.899 1.792 25.666 1.00 95.56 196 LEU A CA 1
ATOM 1613 C C . LEU A 1 196 ? -25.811 0.982 26.382 1.00 95.56 196 LEU A C 1
ATOM 1615 O O . LEU A 1 196 ? -24.618 1.315 26.383 1.00 95.56 196 LEU A O 1
ATOM 1619 N N . SER A 1 197 ? -26.226 -0.163 26.929 1.00 95.81 197 SER A N 1
ATOM 1620 C CA . SER A 1 197 ? -25.315 -1.113 27.563 1.00 95.81 197 SER A CA 1
ATOM 1621 C C . SER A 1 197 ? -24.312 -1.680 26.555 1.00 95.81 197 SER A C 1
ATOM 1623 O O . SER A 1 197 ? -24.598 -1.809 25.365 1.00 95.81 197 SER A O 1
ATOM 1625 N N . TYR A 1 198 ? -23.131 -2.071 27.037 1.00 94.69 198 TYR A N 1
ATOM 1626 C CA . TYR A 1 198 ? -22.084 -2.673 26.204 1.00 94.69 198 TYR A CA 1
ATOM 1627 C C . TYR A 1 198 ? -22.596 -3.855 25.366 1.00 94.69 198 TYR A C 1
ATOM 1629 O O . TYR A 1 198 ? -22.315 -3.942 24.175 1.00 94.69 198 TYR A O 1
ATOM 1637 N N . GLN A 1 199 ? -23.390 -4.739 25.980 1.00 96.25 199 GLN A N 1
ATOM 1638 C CA . GLN A 1 199 ? -23.940 -5.910 25.305 1.00 96.25 199 GLN A CA 1
ATOM 1639 C C . GLN A 1 199 ? -24.905 -5.512 24.182 1.00 96.25 199 GLN A C 1
ATOM 1641 O O . GLN A 1 199 ? -24.796 -6.039 23.076 1.00 96.25 199 GLN A O 1
ATOM 1646 N N . LYS A 1 200 ? -25.782 -4.527 24.426 1.00 96.50 200 LYS A N 1
ATOM 1647 C CA . LYS A 1 200 ? -26.716 -4.055 23.401 1.00 96.50 200 LYS A CA 1
ATOM 1648 C C . LYS A 1 200 ? -25.993 -3.360 22.251 1.00 96.50 200 LYS A C 1
ATOM 1650 O O . LYS A 1 200 ? -26.292 -3.640 21.098 1.00 96.50 200 LYS A O 1
ATOM 1655 N N . ARG A 1 201 ? -24.990 -2.527 22.556 1.00 97.12 201 ARG A N 1
ATOM 1656 C CA . ARG A 1 201 ? -24.131 -1.896 21.540 1.00 97.12 201 ARG A CA 1
ATOM 1657 C C . ARG A 1 201 ? -23.442 -2.938 20.674 1.00 97.12 201 ARG A C 1
ATOM 1659 O O . ARG A 1 201 ? -23.483 -2.838 19.455 1.00 97.12 201 ARG A O 1
ATOM 1666 N N . LYS A 1 202 ? -22.860 -3.966 21.293 1.00 97.19 202 LYS A N 1
ATOM 1667 C CA . LYS A 1 202 ? -22.217 -5.067 20.576 1.00 97.19 202 LYS A CA 1
ATOM 1668 C C . LYS A 1 202 ? -23.176 -5.748 19.599 1.00 97.19 202 LYS A C 1
ATOM 1670 O O . LYS A 1 202 ? -22.786 -5.978 18.460 1.00 97.19 202 LYS A O 1
ATOM 1675 N N . GLU A 1 203 ? -24.392 -6.076 20.027 1.00 96.56 203 GLU A N 1
ATOM 1676 C CA . GLU A 1 203 ? -25.420 -6.674 19.162 1.00 96.56 203 GLU A CA 1
ATOM 1677 C C . GLU A 1 203 ? -25.755 -5.758 17.982 1.00 96.56 203 GLU A C 1
ATOM 1679 O O . GLU A 1 203 ? -25.589 -6.168 16.838 1.00 96.56 203 GLU A O 1
ATOM 1684 N N . THR A 1 204 ? -26.092 -4.493 18.253 1.00 95.88 204 THR A N 1
ATOM 1685 C CA . THR A 1 204 ? -26.426 -3.502 17.218 1.00 95.88 204 THR A CA 1
ATOM 1686 C C . THR A 1 204 ? -25.311 -3.338 16.188 1.00 95.88 204 THR A C 1
ATOM 1688 O O . THR A 1 204 ? -25.575 -3.303 14.992 1.00 95.88 204 THR A O 1
ATOM 1691 N N . LEU A 1 205 ? -24.054 -3.274 16.632 1.00 96.56 205 LEU A N 1
ATOM 1692 C CA . LEU A 1 205 ? -22.910 -3.148 15.730 1.00 96.56 205 LEU A CA 1
ATOM 1693 C C . LEU A 1 205 ? -22.703 -4.404 14.868 1.00 96.56 205 LEU A C 1
ATOM 1695 O O . LEU A 1 205 ? -22.313 -4.274 13.716 1.00 96.56 205 LEU A O 1
ATOM 1699 N N . ASN A 1 206 ? -22.982 -5.608 15.384 1.00 95.44 206 ASN A N 1
ATOM 1700 C CA . ASN A 1 206 ? -22.949 -6.828 14.563 1.00 95.44 206 ASN A CA 1
ATOM 1701 C C . ASN A 1 206 ? -24.066 -6.836 13.514 1.00 95.44 206 ASN A C 1
ATOM 1703 O O . ASN A 1 206 ? -23.850 -7.309 12.401 1.00 95.44 206 ASN A O 1
ATOM 1707 N N . ASP A 1 207 ? -25.247 -6.330 13.861 1.00 93.81 207 ASP A N 1
ATOM 1708 C CA . ASP A 1 207 ? -26.380 -6.282 12.937 1.00 93.81 207 ASP A CA 1
ATOM 1709 C C . ASP A 1 207 ? -26.141 -5.290 11.790 1.00 93.81 207 ASP A C 1
ATOM 1711 O O . ASP A 1 207 ? -26.497 -5.597 10.654 1.00 93.81 207 ASP A O 1
ATOM 1715 N N . ILE A 1 208 ? -25.458 -4.166 12.054 1.00 91.44 208 ILE A N 1
ATOM 1716 C CA . ILE A 1 208 ? -25.010 -3.222 11.013 1.00 91.44 208 ILE A CA 1
ATOM 1717 C C . ILE A 1 208 ? -24.120 -3.939 9.986 1.00 91.44 208 ILE A C 1
ATOM 1719 O O . ILE A 1 208 ? -24.452 -3.948 8.805 1.00 91.44 208 ILE A O 1
ATOM 1723 N N . VAL A 1 209 ? -23.064 -4.628 10.437 1.00 91.19 209 VAL A N 1
ATOM 1724 C CA . VAL A 1 209 ? -22.134 -5.344 9.539 1.00 91.19 209 VAL A CA 1
ATOM 1725 C C . VAL A 1 209 ? -22.845 -6.418 8.708 1.00 91.19 209 VAL A C 1
ATOM 1727 O O . VAL A 1 209 ? -22.571 -6.589 7.520 1.00 91.19 209 VAL A O 1
ATOM 1730 N N . ARG A 1 210 ? -23.776 -7.161 9.320 1.00 88.25 210 ARG A N 1
ATOM 1731 C CA . ARG A 1 210 ? -24.558 -8.196 8.622 1.00 88.25 210 ARG A CA 1
ATOM 1732 C C . ARG A 1 210 ? -25.452 -7.614 7.533 1.00 88.25 210 ARG A C 1
ATOM 1734 O O . ARG A 1 210 ? -25.591 -8.245 6.489 1.00 88.25 210 ARG A O 1
ATOM 1741 N N . ALA A 1 211 ? -26.061 -6.457 7.786 1.00 83.88 211 ALA A N 1
ATOM 1742 C CA . ALA A 1 211 ? -26.900 -5.774 6.810 1.00 83.88 211 ALA A CA 1
ATOM 1743 C C . ALA A 1 211 ? -26.083 -5.309 5.597 1.00 83.88 211 ALA A C 1
ATOM 1745 O O . ALA A 1 211 ? -26.515 -5.532 4.470 1.00 83.88 211 ALA A O 1
ATOM 1746 N N . ASP A 1 212 ? -24.887 -4.755 5.819 1.00 77.00 212 ASP A N 1
ATOM 1747 C CA . ASP A 1 212 ? -23.997 -4.333 4.728 1.00 77.00 212 ASP A CA 1
ATOM 1748 C C . ASP A 1 212 ? -23.479 -5.524 3.903 1.00 77.00 212 ASP A C 1
ATOM 1750 O O . ASP A 1 212 ? -23.292 -5.406 2.701 1.00 77.00 212 ASP A O 1
ATOM 1754 N N . SER A 1 213 ? -23.304 -6.696 4.524 1.00 70.69 213 SER A N 1
ATOM 1755 C CA . SER A 1 213 ? -22.852 -7.920 3.836 1.00 70.69 213 SER A CA 1
ATOM 1756 C C . SER A 1 213 ? -23.920 -8.563 2.932 1.00 70.69 213 SER A C 1
ATOM 1758 O O . SER A 1 213 ? -23.614 -9.506 2.203 1.00 70.69 213 SER A O 1
ATOM 1760 N N . CYS A 1 214 ? -25.180 -8.125 3.032 1.00 54.88 214 CYS A N 1
ATOM 1761 C CA . CYS A 1 214 ? -26.309 -8.643 2.251 1.00 54.88 214 CYS A CA 1
ATOM 1762 C C . CYS A 1 214 ? -26.734 -7.710 1.100 1.00 54.88 214 CYS A C 1
ATOM 1764 O O . CYS A 1 214 ? -27.664 -8.061 0.370 1.00 54.88 214 CYS A O 1
ATOM 1766 N N . ALA A 1 215 ? -26.108 -6.536 0.978 1.00 44.09 215 ALA A N 1
ATOM 1767 C CA . ALA A 1 215 ? -26.357 -5.535 -0.061 1.00 44.09 215 ALA A CA 1
ATOM 1768 C C . ALA A 1 215 ? -25.330 -5.654 -1.196 1.00 44.09 215 ALA A C 1
ATOM 1770 O O . ALA A 1 215 ? -25.724 -5.385 -2.354 1.00 44.09 215 ALA A O 1
#

Foldseek 3Di:
DFAPAWDWQFFQDPNDTQTWTQGRVRWIFLVSVCVVQVVDDPVVQVVDPVLVVVQVVVVVVCCVVPVPPDRQWDADDDDPPGGITGDPVSSLVSLVVRPPVSSVRVVVSSVVVVVQVVLLVVLQVLLVVLLVLLVVLQVVLDVDDDPVVSVVLVQLLCCLLPVGDDPPPSVVDGSVSSNLSSVLSNQLSVVSNVVDDPVVSSVVSNVVVVVVVVD